Protein AF-A0A7V8XW81-F1 (afdb_monomer_lite)

pLDDT: mean 74.51, std 21.1, range [31.92, 97.19]

Secondary structure (DSSP, 8-state):
--------------------------PPPPP--PPP----PPPPP-----PPP-----B-TTS-B-----GGG--EEETTEEE----------SPPTT---PPPPSS--SS------EEEEEEETTSSBTT-THHHHHHHHHHHTT--TT-EEEEEEETTTEEEEEEES-HHHHHHHHTT----B-S---HHHHHHHHHHHHHHHHHHHHHHHHHHHHHS-----------------

Sequence (237 aa):
MFTAAVARPGLTLLSALLVGYAVAAAQPAPTPQTPAPQIATPAAPERGADLVGVDFTAVSPDGRPLADLKASEISVRIGGKRRAVRSVQLISIAGDPRATASLPPAFATNDASDGGRSLVILIDDDSFQAGREAAVRGAVDALIARLSDRDRLSLVTMPYGGVKVPLTTDHTRVRTALMKIVGQSTGTETGSDLACRTRRTLESLAGYLDSQQAFAKRRSPSCSSPQVSRGRDAMRR

Radius of gyration: 33.7 Å; chains: 1; bounding box: 55×80×101 Å

Structure (mmCIF, N/CA/C/O backbone):
data_AF-A0A7V8XW81-F1
#
_entry.id   AF-A0A7V8XW81-F1
#
loop_
_atom_site.group_PDB
_atom_site.id
_atom_site.type_symbol
_atom_site.label_atom_id
_atom_site.label_alt_id
_atom_site.label_comp_id
_atom_site.label_asym_id
_atom_site.label_entity_id
_atom_site.label_seq_id
_atom_site.pdbx_PDB_ins_code
_atom_site.Cartn_x
_atom_site.Cartn_y
_atom_site.Cartn_z
_atom_site.occupancy
_atom_site.B_iso_or_equiv
_atom_site.auth_seq_id
_atom_site.auth_comp_id
_atom_site.auth_asym_id
_atom_site.auth_atom_id
_atom_site.pdbx_PDB_model_num
ATOM 1 N N . MET A 1 1 ? -18.568 -50.083 -26.559 1.00 42.41 1 MET A N 1
ATOM 2 C CA . MET A 1 1 ? -19.647 -50.262 -27.548 1.00 42.41 1 MET A CA 1
ATOM 3 C C . MET A 1 1 ? -19.296 -49.416 -28.762 1.00 42.41 1 MET A C 1
ATOM 5 O O . MET A 1 1 ? -19.131 -48.213 -28.614 1.00 42.41 1 MET A O 1
ATOM 9 N N . PHE A 1 2 ? -19.055 -50.081 -29.898 1.00 32.81 2 PHE A N 1
ATOM 10 C CA . PHE A 1 2 ? -18.973 -49.504 -31.253 1.00 32.81 2 PHE A CA 1
ATOM 11 C C . PHE A 1 2 ? -20.294 -48.743 -31.543 1.00 32.81 2 PHE A C 1
ATOM 13 O O . PHE A 1 2 ? -21.287 -49.032 -30.883 1.00 32.81 2 PHE A O 1
ATOM 20 N N . THR A 1 3 ? -20.453 -47.736 -32.405 1.00 31.92 3 THR A N 1
ATOM 21 C CA . THR A 1 3 ? -20.062 -47.481 -33.807 1.00 31.92 3 THR A CA 1
ATOM 22 C C . THR A 1 3 ? -20.561 -46.031 -34.066 1.00 31.92 3 THR A C 1
ATOM 24 O O . THR A 1 3 ? -21.511 -45.607 -33.416 1.00 31.92 3 THR A O 1
ATOM 27 N N . ALA A 1 4 ? -19.988 -45.184 -34.920 1.00 37.84 4 ALA A N 1
ATOM 28 C CA . ALA A 1 4 ? -20.433 -45.062 -36.309 1.00 37.84 4 ALA A CA 1
ATOM 29 C C . ALA A 1 4 ? -19.564 -44.044 -37.065 1.00 37.84 4 ALA A C 1
ATOM 31 O O . ALA A 1 4 ? -19.435 -42.887 -36.669 1.00 37.84 4 ALA A O 1
ATOM 32 N N . ALA A 1 5 ? -19.009 -44.510 -38.180 1.00 41.12 5 ALA A N 1
ATOM 33 C CA . ALA A 1 5 ? -18.455 -43.709 -39.254 1.00 41.12 5 ALA A CA 1
ATOM 34 C C . ALA A 1 5 ? -19.578 -43.307 -40.223 1.00 41.12 5 ALA A C 1
ATOM 36 O O . ALA A 1 5 ? -20.456 -44.119 -40.516 1.00 41.12 5 ALA A O 1
ATOM 37 N N . VAL A 1 6 ? -19.506 -42.096 -40.779 1.00 46.75 6 VAL A N 1
ATOM 38 C CA . VAL A 1 6 ? -20.204 -41.733 -42.020 1.00 46.75 6 VAL A CA 1
ATOM 39 C C . VAL A 1 6 ? -19.186 -41.099 -42.959 1.00 46.75 6 VAL A C 1
ATOM 41 O O . VAL A 1 6 ? -18.673 -40.009 -42.722 1.00 46.75 6 VAL A O 1
ATOM 44 N N . ALA A 1 7 ? -18.881 -41.853 -44.010 1.00 37.66 7 ALA A N 1
ATOM 45 C CA . ALA A 1 7 ? -18.122 -41.465 -45.187 1.00 37.66 7 ALA A CA 1
ATOM 46 C C . ALA A 1 7 ? -19.033 -40.789 -46.219 1.00 37.66 7 ALA A C 1
ATOM 48 O O . ALA A 1 7 ? -20.226 -41.103 -46.245 1.00 37.66 7 ALA A O 1
ATOM 49 N N . ARG A 1 8 ? -18.457 -39.956 -47.106 1.00 49.41 8 ARG A N 1
ATOM 50 C CA . ARG A 1 8 ? -18.863 -39.731 -48.518 1.00 49.41 8 ARG A CA 1
ATOM 51 C C . ARG A 1 8 ? -17.959 -38.676 -49.211 1.00 49.41 8 ARG A C 1
ATOM 53 O O . ARG A 1 8 ? -17.222 -37.994 -48.510 1.00 49.41 8 ARG A O 1
ATOM 60 N N . PRO A 1 9 ? -17.950 -38.582 -50.557 1.00 49.28 9 PRO A N 1
ATOM 61 C CA . PRO A 1 9 ? -16.996 -39.178 -51.508 1.00 49.28 9 PRO A CA 1
ATOM 62 C C . PRO A 1 9 ? -16.031 -38.100 -52.077 1.00 49.28 9 PRO A C 1
ATOM 64 O O . PRO A 1 9 ? -16.268 -36.911 -51.927 1.00 49.28 9 PRO A O 1
ATOM 67 N N . GLY A 1 10 ? -14.864 -38.405 -52.645 1.00 36.41 10 GLY A N 1
ATOM 68 C CA . GLY A 1 10 ? -14.680 -39.126 -53.905 1.00 36.41 10 GLY A CA 1
ATOM 69 C C . GLY A 1 10 ? -14.857 -38.186 -55.108 1.00 36.41 10 GLY A C 1
ATOM 70 O O . GLY A 1 10 ? -15.956 -38.098 -55.644 1.00 36.41 10 GLY A O 1
ATOM 71 N N . LEU A 1 11 ? -13.781 -37.514 -55.543 1.00 45.53 11 LEU A N 1
ATOM 72 C CA . LEU A 1 11 ? -13.695 -36.912 -56.878 1.00 45.53 11 LEU A CA 1
ATOM 73 C C . LEU A 1 11 ? -12.379 -37.346 -57.531 1.00 45.53 11 LEU A C 1
ATOM 75 O O . LEU A 1 11 ? -11.285 -37.052 -57.053 1.00 45.53 11 LEU A O 1
ATOM 79 N N . THR A 1 12 ? -12.524 -38.129 -58.588 1.00 41.25 12 THR A N 1
ATOM 80 C CA . THR A 1 12 ? -11.476 -38.803 -59.347 1.00 41.25 12 THR A CA 1
ATOM 81 C C . THR A 1 12 ? -11.021 -38.002 -60.565 1.00 41.25 12 THR A C 1
ATOM 83 O O . THR A 1 12 ? -11.856 -37.450 -61.271 1.00 41.25 12 THR A O 1
ATOM 86 N N . LEU A 1 13 ? -9.713 -38.117 -60.837 1.00 46.16 13 LEU A N 1
ATOM 87 C CA . LEU A 1 13 ? -9.053 -38.345 -62.136 1.00 46.16 13 LEU A CA 1
ATOM 88 C C . LEU A 1 13 ? -9.204 -37.303 -63.254 1.00 46.16 13 LEU A C 1
ATOM 90 O O . LEU A 1 13 ? -10.282 -37.124 -63.801 1.00 46.16 13 LEU A O 1
ATOM 94 N N . LEU A 1 14 ? -8.059 -36.836 -63.767 1.00 44.31 14 LEU A N 1
ATOM 95 C CA . LEU A 1 14 ? -7.752 -37.024 -65.190 1.00 44.31 14 LEU A CA 1
ATOM 96 C C . LEU A 1 14 ? -6.240 -36.943 -65.443 1.00 44.31 14 LEU A C 1
ATOM 98 O O . LEU A 1 14 ? -5.607 -35.895 -65.349 1.00 44.31 14 LEU A O 1
ATOM 102 N N . SER A 1 15 ? -5.675 -38.110 -65.737 1.00 41.03 15 SER A N 1
ATOM 103 C CA . SER A 1 15 ? -4.338 -38.314 -66.279 1.00 41.03 15 SER A CA 1
ATOM 104 C C . SER A 1 15 ? -4.369 -38.049 -67.784 1.00 41.03 15 SER A C 1
ATOM 106 O O . SER A 1 15 ? -5.226 -38.591 -68.477 1.00 41.03 15 SER A O 1
ATOM 108 N N . ALA A 1 16 ? -3.414 -37.279 -68.301 1.00 47.75 16 ALA A N 1
ATOM 109 C CA . ALA A 1 16 ? -3.138 -37.203 -69.732 1.00 47.75 16 ALA A CA 1
ATOM 110 C C . ALA A 1 16 ? -1.664 -37.554 -69.961 1.00 47.75 16 ALA A C 1
ATOM 112 O O . ALA A 1 16 ? -0.762 -36.777 -69.654 1.00 47.75 16 ALA A O 1
ATOM 113 N N . LEU A 1 17 ? -1.451 -38.776 -70.451 1.00 44.59 17 LEU A N 1
ATOM 114 C CA . LEU A 1 17 ? -0.191 -39.269 -70.990 1.00 44.59 17 LEU A CA 1
ATOM 115 C C . LEU A 1 17 ? 0.001 -38.644 -72.380 1.00 44.59 17 LEU A C 1
ATOM 117 O O . LEU A 1 17 ? -0.841 -38.839 -73.255 1.00 44.59 17 LEU A O 1
ATOM 121 N N . LEU A 1 18 ? 1.113 -37.945 -72.603 1.00 42.62 18 LEU A N 1
ATOM 122 C CA . LEU A 1 18 ? 1.590 -37.591 -73.939 1.00 42.62 18 LEU A CA 1
ATOM 123 C C . LEU A 1 18 ? 2.972 -38.211 -74.134 1.00 42.62 18 LEU A C 1
ATOM 125 O O . LEU A 1 18 ? 3.957 -37.801 -73.526 1.00 42.62 18 LEU A O 1
ATOM 129 N N . VAL A 1 19 ? 2.999 -39.238 -74.979 1.00 50.53 19 VAL A N 1
ATOM 130 C CA . VAL A 1 19 ? 4.204 -39.829 -75.558 1.00 50.53 19 VAL A CA 1
ATOM 131 C C . VAL A 1 19 ? 4.657 -38.899 -76.683 1.00 50.53 19 VAL A C 1
ATOM 133 O O . VAL A 1 19 ? 3.917 -38.684 -77.640 1.00 50.53 19 VAL A O 1
ATOM 136 N N . GLY A 1 20 ? 5.856 -38.331 -76.558 1.00 40.16 20 GLY A N 1
ATOM 137 C CA . GLY A 1 20 ? 6.470 -37.450 -77.551 1.00 40.16 20 GLY A CA 1
ATOM 138 C C . GLY A 1 20 ? 7.892 -37.906 -77.866 1.00 40.16 20 GLY A C 1
ATOM 139 O O . GLY A 1 20 ? 8.708 -38.076 -76.966 1.00 40.16 20 GLY A O 1
ATOM 140 N N . TYR A 1 21 ? 8.140 -38.143 -79.152 1.00 42.78 21 TYR A N 1
ATOM 141 C CA . TYR A 1 21 ? 9.371 -38.649 -79.761 1.00 42.78 21 TYR A CA 1
ATOM 142 C C . TYR A 1 21 ? 10.632 -37.846 -79.383 1.00 42.78 21 TYR A C 1
ATOM 144 O O . TYR A 1 21 ? 10.639 -36.618 -79.437 1.00 42.78 21 TYR A O 1
ATOM 152 N N . ALA A 1 22 ? 11.721 -38.558 -79.080 1.00 35.81 22 ALA A N 1
ATOM 153 C CA . ALA A 1 22 ? 13.049 -37.995 -78.857 1.00 35.81 22 ALA A CA 1
ATOM 154 C C . ALA A 1 22 ? 13.762 -37.712 -80.192 1.00 35.81 22 ALA A C 1
ATOM 156 O O . ALA A 1 22 ? 14.002 -38.627 -80.978 1.00 35.81 22 ALA A O 1
ATOM 157 N N . VAL A 1 23 ? 14.155 -36.455 -80.414 1.00 50.91 23 VAL A N 1
ATOM 158 C CA . VAL A 1 23 ? 15.185 -36.070 -81.389 1.00 50.91 23 VAL A CA 1
ATOM 159 C C . VAL A 1 23 ? 16.317 -35.421 -80.599 1.00 50.91 23 VAL A C 1
ATOM 161 O O . VAL A 1 23 ? 16.143 -34.367 -79.990 1.00 50.91 23 VAL A O 1
ATOM 164 N N . ALA A 1 24 ? 17.462 -36.100 -80.550 1.00 39.38 24 ALA A N 1
ATOM 165 C CA . ALA A 1 24 ? 18.644 -35.667 -79.819 1.00 39.38 24 ALA A CA 1
ATOM 166 C C . ALA A 1 24 ? 19.373 -34.554 -80.591 1.00 39.38 24 ALA A C 1
ATOM 168 O O . ALA A 1 24 ? 20.071 -34.821 -81.567 1.00 39.38 24 ALA A O 1
ATOM 169 N N . ALA A 1 25 ? 19.227 -33.309 -80.138 1.00 49.91 25 ALA A N 1
ATOM 170 C CA . ALA A 1 25 ? 20.130 -32.218 -80.486 1.00 49.91 25 ALA A CA 1
ATOM 171 C C . ALA A 1 25 ? 21.183 -32.090 -79.375 1.00 49.91 25 ALA A C 1
ATOM 173 O O . ALA A 1 25 ? 20.851 -31.816 -78.221 1.00 49.91 25 ALA A O 1
ATOM 174 N N . ALA A 1 26 ? 22.449 -32.327 -79.718 1.00 45.69 26 ALA A N 1
ATOM 175 C CA . ALA A 1 26 ? 23.583 -32.184 -78.813 1.00 45.69 26 ALA A CA 1
ATOM 176 C C . ALA A 1 26 ? 23.739 -30.714 -78.387 1.00 45.69 26 ALA A C 1
ATOM 178 O O . ALA A 1 26 ? 24.110 -29.861 -79.192 1.00 45.69 26 ALA A O 1
ATOM 179 N N . GLN A 1 27 ? 23.440 -30.420 -77.121 1.00 57.22 27 GLN A N 1
ATOM 180 C CA . GLN A 1 27 ? 23.734 -29.133 -76.495 1.00 57.22 27 GLN A CA 1
ATOM 181 C C . GLN A 1 27 ? 25.127 -29.183 -75.845 1.00 57.22 27 GLN A C 1
ATOM 183 O O . GLN A 1 27 ? 25.466 -30.195 -75.225 1.00 57.22 27 GLN A O 1
ATOM 188 N N . PRO A 1 28 ? 25.948 -28.124 -75.970 1.00 50.66 28 PRO A N 1
ATOM 189 C CA . PRO A 1 28 ? 27.233 -28.047 -75.288 1.00 50.66 28 PRO A CA 1
ATOM 190 C C . PRO A 1 28 ? 27.027 -28.068 -73.768 1.00 50.66 28 PRO A C 1
ATOM 192 O O . PRO A 1 28 ? 26.144 -27.396 -73.234 1.00 50.66 28 PRO A O 1
ATOM 195 N N . ALA A 1 29 ? 27.841 -28.873 -73.085 1.00 54.12 29 ALA A N 1
ATOM 196 C CA . ALA A 1 29 ? 27.766 -29.089 -71.647 1.00 54.12 29 ALA A CA 1
ATOM 197 C C . ALA A 1 29 ? 27.922 -27.767 -70.862 1.00 54.12 29 ALA A C 1
ATOM 199 O O . ALA A 1 29 ? 28.862 -27.013 -71.131 1.00 54.12 29 ALA A O 1
ATOM 200 N N . PRO A 1 30 ? 27.057 -27.483 -69.870 1.00 48.25 30 PRO A N 1
ATOM 201 C CA . PRO A 1 30 ? 27.285 -26.391 -68.937 1.00 48.25 30 PRO A CA 1
ATOM 202 C C . PRO A 1 30 ? 28.484 -26.724 -68.039 1.00 48.25 30 PRO A C 1
ATOM 204 O O . PRO A 1 30 ? 28.610 -27.830 -67.511 1.00 48.25 30 PRO A O 1
ATOM 207 N N . THR A 1 31 ? 29.382 -25.757 -67.881 1.00 54.78 31 THR A N 1
ATOM 208 C CA . THR A 1 31 ? 30.535 -25.824 -66.981 1.00 54.78 31 THR A CA 1
ATOM 209 C C . THR A 1 31 ? 30.095 -26.095 -65.533 1.00 54.78 31 THR A C 1
ATOM 211 O O . THR A 1 31 ? 29.121 -25.490 -65.076 1.00 54.78 31 THR A O 1
ATOM 214 N N . PRO A 1 32 ? 30.800 -26.955 -64.769 1.00 47.53 32 PRO A N 1
ATOM 215 C CA . PRO A 1 32 ? 30.517 -27.160 -63.352 1.00 47.53 32 PRO A CA 1
ATOM 216 C C . PRO A 1 32 ? 30.793 -25.867 -62.578 1.00 47.53 32 PRO A C 1
ATOM 218 O O . PRO A 1 32 ? 31.941 -25.452 -62.427 1.00 47.53 32 PRO A O 1
ATOM 221 N N . GLN A 1 33 ? 29.738 -25.211 -62.101 1.00 48.69 33 GLN A N 1
ATOM 222 C CA . GLN A 1 33 ? 29.854 -24.090 -61.175 1.00 48.69 33 GLN A CA 1
ATOM 223 C C . GLN A 1 33 ? 30.011 -24.659 -59.764 1.00 48.69 33 GLN A C 1
ATOM 225 O O . GLN A 1 33 ? 29.087 -25.259 -59.218 1.00 48.69 33 GLN A O 1
ATOM 230 N N . THR A 1 34 ? 31.198 -24.497 -59.185 1.00 52.47 34 THR A N 1
ATOM 231 C CA . THR A 1 34 ? 31.462 -24.774 -57.770 1.00 52.47 34 THR A CA 1
ATOM 232 C C . THR A 1 34 ? 30.459 -23.998 -56.902 1.00 52.47 34 THR A C 1
ATOM 234 O O . THR A 1 34 ? 30.363 -22.778 -57.065 1.00 52.47 34 THR A O 1
ATOM 237 N N . PRO A 1 35 ? 29.715 -24.640 -55.980 1.00 52.16 35 PRO A N 1
ATOM 238 C CA . PRO A 1 35 ? 28.821 -23.928 -55.074 1.00 52.16 35 PRO A CA 1
ATOM 239 C C . PRO A 1 35 ? 29.630 -22.976 -54.191 1.00 52.16 35 PRO A C 1
ATOM 241 O O . PRO A 1 35 ? 30.520 -23.403 -53.454 1.00 52.16 35 PRO A O 1
ATOM 244 N N . ALA A 1 36 ? 29.331 -21.680 -54.266 1.00 55.12 36 ALA A N 1
ATOM 245 C CA . ALA A 1 36 ? 29.870 -20.704 -53.330 1.00 55.12 36 ALA A CA 1
ATOM 246 C C . ALA A 1 36 ? 29.392 -21.047 -51.902 1.00 55.12 36 ALA A C 1
ATOM 248 O O . ALA A 1 36 ? 28.216 -21.387 -51.732 1.00 55.12 36 ALA A O 1
ATOM 249 N N . PRO A 1 37 ? 30.252 -20.953 -50.870 1.00 54.41 37 PRO A N 1
ATOM 250 C CA . PRO A 1 37 ? 29.829 -21.139 -49.490 1.00 54.41 37 PRO A CA 1
ATOM 251 C C . PRO A 1 37 ? 28.787 -20.073 -49.137 1.00 54.41 37 PRO A C 1
ATOM 253 O O . PRO A 1 37 ? 29.090 -18.886 -49.018 1.00 54.41 37 PRO A O 1
ATOM 256 N N . GLN A 1 38 ? 27.534 -20.504 -49.000 1.00 53.91 38 GLN A N 1
ATOM 257 C CA . GLN A 1 38 ? 26.455 -19.670 -48.493 1.00 53.91 38 GLN A CA 1
ATOM 258 C C . GLN A 1 38 ? 26.729 -19.420 -47.011 1.00 53.91 38 GLN A C 1
ATOM 260 O O . GLN A 1 38 ? 26.569 -20.307 -46.173 1.00 53.91 38 GLN A O 1
ATOM 265 N N . ILE A 1 39 ? 27.175 -18.208 -46.690 1.00 57.25 39 ILE A N 1
ATOM 266 C CA . ILE A 1 39 ? 27.214 -17.716 -45.316 1.00 57.25 39 ILE A CA 1
ATOM 267 C C . ILE A 1 39 ? 25.764 -17.720 -44.830 1.00 57.25 39 ILE A C 1
ATOM 269 O O . ILE A 1 39 ? 24.943 -16.929 -45.299 1.00 57.25 39 ILE A O 1
ATOM 273 N N . ALA A 1 40 ? 25.434 -18.651 -43.934 1.00 57.25 40 ALA A N 1
ATOM 274 C CA . ALA A 1 40 ? 24.139 -18.690 -43.277 1.00 57.25 40 ALA A CA 1
ATOM 275 C C . ALA A 1 40 ? 23.936 -17.348 -42.566 1.00 57.25 40 ALA A C 1
ATOM 277 O O .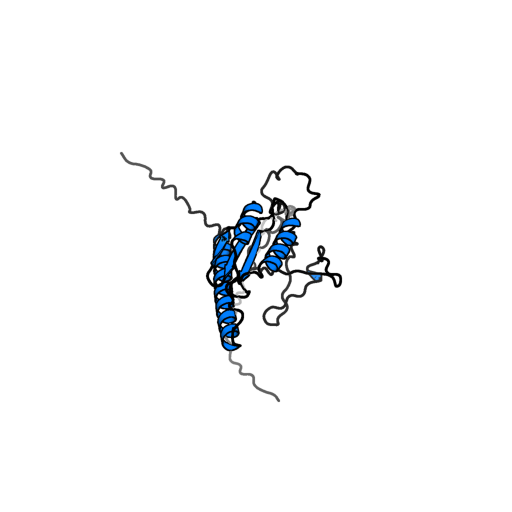 ALA A 1 40 ? 24.602 -17.039 -41.579 1.00 57.25 40 ALA A O 1
ATOM 278 N N . THR A 1 41 ? 23.045 -16.519 -43.107 1.00 56.28 41 THR A N 1
ATOM 279 C CA . THR A 1 41 ? 22.599 -15.313 -42.413 1.00 56.28 41 THR A CA 1
ATOM 280 C C . THR A 1 41 ? 21.856 -15.796 -41.166 1.00 56.28 41 THR A C 1
ATOM 282 O O . THR A 1 41 ? 20.951 -16.621 -41.319 1.00 56.28 41 THR A O 1
ATOM 285 N N . PRO A 1 42 ? 22.224 -15.362 -39.945 1.00 58.62 42 PRO A N 1
ATOM 286 C CA . PRO A 1 42 ? 21.486 -15.731 -38.746 1.00 58.62 42 PRO A CA 1
ATOM 287 C C . PRO A 1 42 ? 20.013 -15.400 -38.966 1.00 58.62 42 PRO A C 1
ATOM 289 O O . PRO A 1 42 ? 19.684 -14.267 -39.327 1.00 58.62 42 PRO A O 1
ATOM 292 N N . ALA A 1 43 ? 19.140 -16.397 -38.814 1.00 60.28 43 ALA A N 1
ATOM 293 C CA . ALA A 1 43 ? 17.706 -16.183 -38.896 1.00 60.28 43 ALA A CA 1
ATOM 294 C C . ALA A 1 43 ? 17.344 -15.033 -37.949 1.00 60.28 43 ALA A C 1
ATOM 296 O O . ALA A 1 43 ? 17.713 -15.047 -36.772 1.00 60.28 43 ALA A O 1
ATOM 297 N N . ALA A 1 44 ? 16.674 -14.010 -38.482 1.00 59.50 44 ALA A N 1
ATOM 298 C CA . ALA A 1 44 ? 16.149 -12.931 -37.664 1.00 59.50 44 ALA A CA 1
ATOM 299 C C . ALA A 1 44 ? 15.296 -13.546 -36.537 1.00 59.50 44 ALA A C 1
ATOM 301 O O . ALA A 1 44 ? 14.533 -14.474 -36.821 1.00 59.50 44 ALA A O 1
ATOM 302 N N . PRO A 1 45 ? 15.416 -13.072 -35.282 1.00 59.69 45 PRO A N 1
ATOM 303 C CA . PRO A 1 45 ? 14.643 -13.614 -34.171 1.00 59.69 45 PRO A CA 1
ATOM 304 C C . PRO A 1 45 ? 13.160 -13.592 -34.543 1.00 59.69 45 PRO A C 1
ATOM 306 O O . PRO A 1 45 ? 12.657 -12.559 -34.994 1.00 59.69 45 PRO A O 1
ATOM 309 N N . GLU A 1 46 ? 12.496 -14.745 -34.415 1.00 58.78 46 GLU A N 1
ATOM 310 C CA . GLU A 1 46 ? 11.098 -14.926 -34.805 1.00 58.78 46 GLU A CA 1
ATOM 311 C C . GLU A 1 46 ? 10.241 -13.812 -34.200 1.00 58.78 46 GLU A C 1
ATOM 313 O O . GLU A 1 46 ? 10.039 -13.710 -32.988 1.00 58.78 46 GLU A O 1
ATOM 318 N N . ARG A 1 47 ? 9.771 -12.917 -35.068 1.00 56.56 47 ARG A N 1
ATOM 319 C CA . ARG A 1 47 ? 8.944 -11.784 -34.682 1.00 56.56 47 ARG A CA 1
ATOM 320 C C . ARG A 1 47 ? 7.513 -12.287 -34.493 1.00 56.56 47 ARG A C 1
ATOM 322 O O . ARG A 1 47 ? 6.858 -12.620 -35.472 1.00 56.56 47 ARG A O 1
ATOM 329 N N . GLY A 1 48 ? 7.023 -12.259 -33.252 1.00 56.41 48 GLY A N 1
ATOM 330 C CA . GLY A 1 48 ? 5.584 -12.178 -32.970 1.00 56.41 48 GLY A CA 1
ATOM 331 C C . GLY A 1 48 ? 4.891 -13.444 -32.462 1.00 56.41 48 GLY A C 1
ATOM 332 O O . GLY A 1 48 ? 3.808 -13.765 -32.939 1.00 56.41 48 GLY A O 1
ATOM 333 N N . ALA A 1 49 ? 5.447 -14.135 -31.466 1.00 62.97 49 ALA A N 1
ATOM 334 C CA . ALA A 1 49 ? 4.589 -14.921 -30.578 1.00 62.97 49 ALA A CA 1
ATOM 335 C C . ALA A 1 49 ? 3.900 -13.969 -29.584 1.00 62.97 49 ALA A C 1
ATOM 337 O O . ALA A 1 49 ? 4.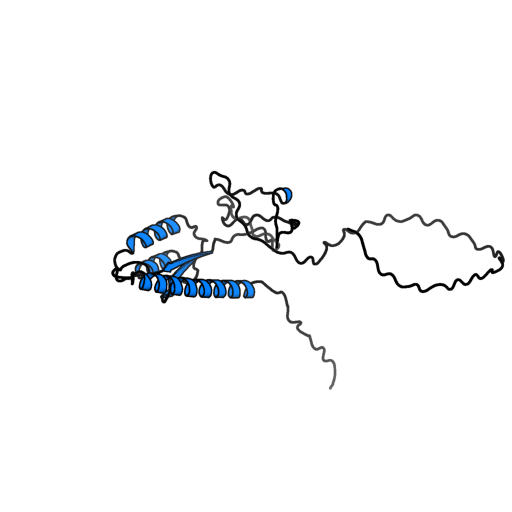572 -13.129 -28.985 1.00 62.97 49 ALA A O 1
ATOM 338 N N . ASP A 1 50 ? 2.583 -14.101 -29.403 1.00 70.19 50 ASP A N 1
ATOM 339 C CA . ASP A 1 50 ? 1.856 -13.425 -28.323 1.00 70.19 50 ASP A CA 1
ATOM 340 C C . ASP A 1 50 ? 2.270 -14.068 -26.990 1.00 70.19 50 ASP A C 1
ATOM 342 O O . ASP A 1 50 ? 1.815 -15.155 -26.616 1.00 70.19 50 ASP A O 1
ATOM 346 N N . LEU A 1 51 ? 3.267 -13.463 -26.345 1.00 82.06 51 LEU A N 1
ATOM 347 C CA . LEU A 1 51 ? 3.812 -13.925 -25.077 1.00 82.06 51 LEU A CA 1
ATOM 348 C C . LEU A 1 51 ? 3.001 -13.315 -23.937 1.00 82.06 51 LEU A C 1
ATOM 350 O O . LEU A 1 51 ? 2.917 -12.098 -23.794 1.00 82.06 51 LEU A O 1
ATOM 354 N N . VAL A 1 52 ? 2.463 -14.176 -23.079 1.00 88.06 52 VAL A N 1
ATOM 355 C CA . VAL A 1 52 ? 1.828 -13.751 -21.832 1.00 88.06 52 VAL A CA 1
ATOM 356 C C . VAL A 1 52 ? 2.902 -13.634 -20.753 1.00 88.06 52 VAL A C 1
ATOM 358 O O . VAL A 1 52 ? 3.531 -14.633 -20.399 1.00 88.06 52 VAL A O 1
ATOM 361 N N . GLY A 1 53 ? 3.102 -12.422 -20.233 1.00 88.81 53 GLY A N 1
ATOM 362 C CA . GLY A 1 53 ? 3.932 -12.173 -19.053 1.00 88.81 53 GLY A CA 1
ATOM 363 C C . GLY A 1 53 ? 3.202 -12.572 -17.770 1.00 88.81 53 GLY A C 1
ATOM 364 O O . GLY A 1 53 ? 2.006 -12.316 -17.631 1.00 88.81 53 GLY A O 1
ATOM 365 N N . VAL A 1 54 ? 3.914 -13.214 -16.845 1.00 89.00 54 VAL A N 1
ATOM 366 C CA . VAL A 1 54 ? 3.401 -13.576 -15.519 1.00 89.00 54 VAL A CA 1
ATOM 367 C C . VAL A 1 54 ? 4.439 -13.179 -14.481 1.00 89.00 54 VAL A C 1
ATOM 369 O O . VAL A 1 54 ? 5.535 -13.739 -14.471 1.00 89.00 54 VAL A O 1
ATOM 372 N N . ASP A 1 55 ? 4.071 -12.256 -13.597 1.00 89.94 55 ASP A N 1
ATOM 373 C CA . ASP A 1 55 ? 4.901 -11.859 -12.463 1.00 89.94 55 ASP A CA 1
ATOM 374 C C . ASP A 1 55 ? 4.633 -12.790 -11.277 1.00 89.94 55 ASP A C 1
ATOM 376 O O . ASP A 1 55 ? 3.483 -13.093 -10.946 1.00 89.94 55 ASP A O 1
ATOM 380 N N . PHE A 1 56 ? 5.694 -13.262 -10.629 1.00 90.69 56 PHE A N 1
ATOM 381 C CA . PHE A 1 56 ? 5.601 -14.118 -9.450 1.00 90.69 56 PHE A CA 1
ATOM 382 C C . PHE A 1 56 ? 6.778 -13.870 -8.504 1.00 90.69 56 PHE A C 1
ATOM 384 O O . PHE A 1 56 ? 7.813 -13.331 -8.890 1.00 90.69 56 PHE A O 1
ATOM 391 N N . THR A 1 57 ? 6.626 -14.284 -7.247 1.00 90.81 57 THR A N 1
ATOM 392 C CA . THR A 1 57 ? 7.701 -14.265 -6.249 1.00 90.81 57 THR A CA 1
ATOM 393 C C . THR A 1 57 ? 8.000 -15.693 -5.821 1.00 90.81 57 THR A C 1
ATOM 395 O O . THR A 1 57 ? 7.091 -16.431 -5.448 1.00 90.81 57 THR A O 1
ATOM 398 N N . ALA A 1 58 ? 9.273 -16.079 -5.874 1.00 90.81 58 ALA A N 1
ATOM 399 C CA . ALA A 1 58 ? 9.749 -17.376 -5.414 1.00 90.81 58 ALA A CA 1
ATOM 400 C C . ALA A 1 58 ? 10.616 -17.186 -4.167 1.00 90.81 58 ALA A C 1
ATOM 402 O O . ALA A 1 58 ? 11.596 -16.441 -4.197 1.00 90.81 58 ALA A O 1
ATOM 403 N N . VAL A 1 59 ? 10.245 -17.852 -3.074 1.00 92.88 59 VAL A N 1
ATOM 404 C CA . VAL A 1 59 ? 10.982 -17.828 -1.805 1.00 92.88 59 VAL A CA 1
ATOM 405 C C . VAL A 1 59 ? 11.284 -19.246 -1.340 1.00 92.88 59 VAL A C 1
ATOM 407 O O . VAL A 1 59 ? 10.496 -20.166 -1.562 1.00 92.88 59 VAL A O 1
ATOM 410 N N . SER A 1 60 ? 12.432 -19.420 -0.697 1.00 90.25 60 SER A N 1
ATOM 411 C CA . SER A 1 60 ? 12.808 -20.646 -0.006 1.00 90.25 60 SER A CA 1
ATOM 412 C C . SER A 1 60 ? 11.990 -20.831 1.287 1.00 90.25 60 SER A C 1
ATOM 414 O O . SER A 1 60 ? 11.354 -19.882 1.759 1.00 90.25 60 SER A O 1
ATOM 416 N N . PRO A 1 61 ? 12.008 -22.027 1.908 1.00 93.94 61 PRO A N 1
ATOM 417 C CA . PRO A 1 61 ? 11.311 -22.273 3.176 1.00 93.94 61 PRO A CA 1
ATOM 418 C C . PRO A 1 61 ? 11.739 -21.351 4.330 1.00 93.94 61 PRO A C 1
ATOM 420 O O . PRO A 1 61 ? 10.948 -21.079 5.225 1.00 93.94 61 PRO A O 1
ATOM 423 N N . ASP A 1 62 ? 12.973 -20.848 4.303 1.00 91.62 62 ASP A N 1
ATOM 424 C CA . ASP A 1 62 ? 13.508 -19.864 5.250 1.00 91.62 62 ASP A CA 1
ATOM 425 C C . ASP A 1 62 ? 13.217 -18.403 4.848 1.00 91.62 62 ASP A C 1
ATOM 427 O O . ASP A 1 62 ? 13.702 -17.471 5.489 1.00 91.62 62 ASP A O 1
ATOM 431 N N . GLY A 1 63 ? 12.409 -18.187 3.805 1.00 86.56 63 GLY A N 1
ATOM 432 C CA . GLY A 1 63 ? 11.919 -16.873 3.385 1.00 86.56 63 GLY A CA 1
ATOM 433 C C . GLY A 1 63 ? 12.885 -16.068 2.514 1.00 86.56 63 GLY A C 1
ATOM 434 O O . GLY A 1 63 ? 12.660 -14.875 2.309 1.00 86.56 63 GLY A O 1
ATOM 435 N N . ARG A 1 64 ? 13.956 -16.677 1.989 1.00 87.38 64 ARG A N 1
ATOM 436 C CA . ARG A 1 64 ? 14.915 -15.990 1.109 1.00 87.38 64 ARG A CA 1
ATOM 437 C C . ARG A 1 64 ? 14.436 -16.021 -0.346 1.00 87.38 64 ARG A C 1
ATOM 439 O O . ARG A 1 64 ? 13.977 -17.069 -0.795 1.00 87.38 64 ARG A O 1
ATOM 446 N N . PRO A 1 65 ? 14.557 -14.923 -1.113 1.00 86.94 65 PRO A N 1
ATOM 447 C CA . PRO A 1 65 ? 14.237 -14.936 -2.539 1.00 86.94 65 PRO A CA 1
ATOM 448 C C . PRO A 1 65 ? 15.122 -15.916 -3.321 1.00 86.94 65 PRO A C 1
ATOM 450 O O . PRO A 1 65 ? 16.343 -15.915 -3.158 1.00 86.94 65 PRO A O 1
ATOM 453 N N . LEU A 1 66 ? 14.513 -16.717 -4.195 1.00 89.38 66 LEU A N 1
ATOM 454 C CA . LEU A 1 66 ? 15.220 -17.593 -5.134 1.00 89.38 66 LEU A CA 1
ATOM 455 C C . LEU A 1 66 ? 15.576 -16.792 -6.395 1.00 89.38 66 LEU A C 1
ATOM 457 O O . LEU A 1 66 ? 14.721 -16.557 -7.248 1.00 89.38 66 LEU A O 1
ATOM 461 N N . ALA A 1 67 ? 16.823 -16.326 -6.484 1.00 87.44 67 ALA A N 1
ATOM 462 C CA . ALA A 1 67 ? 17.281 -15.418 -7.542 1.00 87.44 67 ALA A CA 1
ATOM 463 C C . ALA A 1 67 ? 17.742 -16.129 -8.830 1.00 87.44 67 ALA A C 1
ATOM 465 O O . ALA A 1 67 ? 17.856 -15.493 -9.875 1.00 87.44 67 ALA A O 1
ATOM 466 N N . ASP A 1 68 ? 18.007 -17.432 -8.769 1.00 86.94 68 ASP A N 1
ATOM 467 C CA . ASP A 1 68 ? 18.640 -18.232 -9.824 1.00 86.94 68 ASP A CA 1
ATOM 468 C C . ASP A 1 68 ? 17.689 -19.243 -10.490 1.00 86.94 68 ASP A C 1
ATOM 470 O O . ASP A 1 68 ? 18.131 -20.191 -11.141 1.00 86.94 68 ASP A O 1
ATOM 474 N N . LEU A 1 69 ? 16.377 -19.024 -10.357 1.00 90.69 69 LEU A N 1
ATOM 475 C CA . LEU A 1 69 ? 15.341 -19.927 -10.855 1.00 90.69 69 LEU A CA 1
ATOM 476 C C . LEU A 1 69 ? 15.373 -20.049 -12.388 1.00 90.69 69 LEU A C 1
ATOM 478 O O . LEU A 1 69 ? 15.237 -19.064 -13.120 1.00 90.69 69 LEU A O 1
ATOM 482 N N . LYS A 1 70 ? 15.501 -21.280 -12.889 1.00 90.88 70 LYS A N 1
ATOM 483 C CA . LYS A 1 70 ? 15.587 -21.564 -14.329 1.00 90.88 70 LYS A CA 1
ATOM 484 C C . LYS A 1 70 ? 14.210 -21.814 -14.929 1.00 90.88 70 LYS A C 1
ATOM 486 O O . LYS A 1 70 ? 13.325 -22.378 -14.295 1.00 90.88 70 LYS A O 1
ATOM 491 N N . ALA A 1 71 ? 14.050 -21.520 -16.221 1.00 91.12 71 ALA A N 1
ATOM 492 C CA . ALA A 1 71 ? 12.812 -21.816 -16.952 1.00 91.12 71 ALA A CA 1
ATOM 493 C C . ALA A 1 71 ? 12.398 -23.301 -16.867 1.00 91.12 71 ALA A C 1
ATOM 495 O O . ALA A 1 71 ? 11.209 -23.607 -16.822 1.00 91.12 71 ALA A O 1
ATOM 496 N N . SER A 1 72 ? 13.368 -24.221 -16.804 1.00 91.69 72 SER A N 1
ATOM 497 C CA . SER A 1 72 ? 13.136 -25.666 -16.656 1.00 91.69 72 SER A CA 1
ATOM 498 C C . SER A 1 72 ? 12.584 -26.076 -15.287 1.00 91.69 72 SER A C 1
ATOM 500 O O . SER A 1 72 ? 12.037 -27.167 -15.157 1.00 91.69 72 SER A O 1
ATOM 502 N N . GLU A 1 73 ? 12.726 -25.224 -14.274 1.00 92.00 73 GLU A N 1
ATOM 503 C CA . GLU A 1 73 ? 12.286 -25.470 -12.895 1.00 92.00 73 GLU A CA 1
ATOM 504 C C . GLU A 1 73 ? 10.867 -24.927 -12.647 1.00 92.00 73 GLU A C 1
ATOM 506 O O . GLU A 1 73 ? 10.300 -25.107 -11.571 1.00 92.00 73 GLU A O 1
ATOM 511 N N . ILE A 1 74 ? 10.256 -24.298 -13.660 1.00 92.88 74 ILE A N 1
ATOM 512 C CA . ILE A 1 74 ? 8.949 -23.648 -13.573 1.00 92.88 74 ILE A CA 1
ATOM 513 C C . ILE A 1 74 ? 7.945 -24.376 -14.474 1.00 92.88 74 ILE A C 1
ATOM 515 O O . ILE A 1 74 ? 8.138 -24.520 -15.680 1.00 92.88 74 ILE A O 1
ATOM 519 N N . SER A 1 75 ? 6.806 -24.783 -13.908 1.00 92.81 75 SER A N 1
ATOM 520 C CA . SER A 1 75 ? 5.671 -25.321 -14.671 1.00 92.81 75 SER A CA 1
ATOM 521 C C . SER A 1 75 ? 4.460 -24.404 -14.536 1.00 92.81 75 SER A C 1
ATOM 523 O O . SER A 1 75 ? 3.742 -24.461 -13.540 1.00 92.81 75 SER A O 1
ATOM 525 N N . VAL A 1 76 ? 4.158 -23.638 -15.583 1.00 93.50 76 VAL A N 1
ATOM 526 C CA . VAL A 1 76 ? 2.963 -22.783 -15.632 1.00 93.50 76 VAL A CA 1
ATOM 527 C C . VAL A 1 76 ? 1.780 -23.559 -16.214 1.00 93.50 76 VAL A C 1
ATOM 529 O O . VAL A 1 76 ? 1.912 -24.239 -17.234 1.00 93.50 76 VAL A O 1
ATOM 532 N N . ARG A 1 77 ? 0.597 -23.456 -15.595 1.00 93.62 77 ARG A N 1
ATOM 533 C CA . ARG A 1 77 ? -0.667 -23.981 -16.144 1.00 93.62 77 ARG A CA 1
ATOM 534 C C . ARG A 1 77 ? -1.675 -22.847 -16.291 1.00 93.62 77 ARG A C 1
ATOM 536 O O . ARG A 1 77 ? -1.953 -22.156 -15.323 1.00 93.62 77 ARG A O 1
ATOM 543 N N . ILE A 1 78 ? -2.259 -22.699 -17.479 1.00 90.88 78 ILE A N 1
ATOM 544 C CA . ILE A 1 78 ? -3.306 -21.705 -17.766 1.00 90.88 78 ILE A CA 1
ATOM 545 C C . ILE A 1 78 ? -4.541 -22.456 -18.259 1.00 90.88 78 ILE A C 1
ATOM 547 O O . ILE A 1 78 ? -4.458 -23.211 -19.232 1.00 90.88 78 ILE A O 1
ATOM 551 N N . GLY A 1 79 ? -5.671 -22.305 -17.561 1.00 91.12 79 GLY A N 1
ATOM 552 C CA . GLY A 1 79 ? -6.890 -23.075 -17.849 1.00 91.12 79 GLY A CA 1
ATOM 553 C C . GLY A 1 79 ? -6.667 -24.589 -17.741 1.00 91.12 79 GLY A C 1
ATOM 554 O O . GLY A 1 79 ? -7.093 -25.350 -18.606 1.00 91.12 79 GLY A O 1
ATOM 555 N N . GLY A 1 80 ? -5.880 -25.026 -16.751 1.00 92.94 80 GLY A N 1
ATOM 556 C CA . GLY A 1 80 ? -5.545 -26.437 -16.525 1.00 92.94 80 GLY A CA 1
ATOM 557 C C . GLY A 1 80 ? -4.508 -27.039 -17.484 1.00 92.94 80 GLY A C 1
ATOM 558 O O . GLY A 1 80 ? -3.970 -28.109 -17.187 1.00 92.94 80 GLY A O 1
ATOM 559 N N . LYS A 1 81 ? -4.148 -26.363 -18.583 1.00 94.31 81 LYS A N 1
ATOM 560 C CA . LYS A 1 81 ? -3.161 -26.837 -19.572 1.00 94.31 81 LYS A CA 1
ATOM 561 C C . LYS A 1 81 ? -1.765 -26.290 -19.269 1.00 94.31 81 LYS A C 1
ATOM 563 O O . LYS A 1 81 ? -1.623 -25.092 -19.032 1.00 94.31 81 LYS A O 1
ATOM 568 N N . ARG A 1 82 ? -0.732 -27.143 -19.304 1.00 94.12 82 ARG A N 1
ATOM 569 C CA . ARG A 1 82 ? 0.671 -26.716 -19.134 1.00 94.12 82 ARG A CA 1
ATOM 570 C C . ARG A 1 82 ? 1.091 -25.811 -20.301 1.00 94.12 82 ARG A C 1
ATOM 572 O O . ARG A 1 82 ? 0.754 -26.086 -21.453 1.00 94.12 82 ARG A O 1
ATOM 579 N N . ARG A 1 83 ? 1.797 -24.724 -19.994 1.00 93.56 83 ARG A N 1
ATOM 580 C CA . ARG A 1 83 ? 2.354 -23.762 -20.952 1.00 93.56 83 ARG A CA 1
ATOM 581 C C . ARG A 1 83 ? 3.874 -23.809 -20.895 1.00 93.56 83 ARG A C 1
ATOM 583 O O . ARG A 1 83 ? 4.444 -23.991 -19.824 1.00 93.56 83 ARG A O 1
ATOM 590 N N . ALA A 1 84 ? 4.506 -23.680 -22.057 1.00 91.50 84 ALA A N 1
ATOM 591 C CA . ALA A 1 84 ? 5.957 -23.613 -22.148 1.00 91.50 84 ALA A CA 1
ATOM 592 C C . ALA A 1 84 ? 6.440 -22.248 -21.643 1.00 91.50 84 ALA A C 1
ATOM 594 O O . ALA A 1 84 ? 5.944 -21.216 -22.095 1.00 91.50 84 ALA A O 1
ATOM 595 N N . VAL A 1 85 ? 7.410 -22.256 -20.731 1.00 93.06 85 VAL A N 1
ATOM 596 C CA . VAL A 1 85 ? 8.090 -21.047 -20.257 1.00 93.06 85 VAL A CA 1
ATOM 597 C C . VAL A 1 85 ? 9.181 -20.699 -21.267 1.00 93.06 85 VAL A C 1
ATOM 599 O O . VAL A 1 85 ? 10.050 -21.523 -21.542 1.00 93.06 85 VAL A O 1
ATOM 602 N N . ARG A 1 86 ? 9.098 -19.509 -21.873 1.00 90.38 86 ARG A N 1
ATOM 603 C CA . ARG A 1 86 ? 10.026 -19.073 -22.935 1.00 90.38 86 ARG A CA 1
ATOM 604 C C . ARG A 1 86 ? 11.246 -18.354 -22.387 1.00 90.38 86 ARG A C 1
ATOM 606 O O . ARG A 1 86 ? 12.359 -18.633 -22.813 1.00 90.38 86 ARG A O 1
ATOM 613 N N . SER A 1 87 ? 11.026 -17.458 -21.440 1.00 87.19 87 SER A N 1
ATOM 614 C CA . SER A 1 87 ? 12.063 -16.725 -20.733 1.00 87.19 87 SER A CA 1
ATOM 615 C C . SER A 1 87 ? 11.647 -16.553 -19.279 1.00 87.19 87 SER A C 1
ATOM 617 O O . SER A 1 87 ? 10.462 -16.589 -18.944 1.00 87.19 87 SER A O 1
ATOM 619 N N . VAL A 1 88 ? 12.645 -16.392 -18.420 1.00 89.94 88 VAL A N 1
ATOM 620 C CA . VAL A 1 88 ? 12.484 -15.983 -17.027 1.00 89.94 88 VAL A CA 1
ATOM 621 C C . VAL A 1 88 ? 13.394 -14.786 -16.849 1.00 89.94 88 VAL A C 1
ATOM 623 O O . VAL A 1 88 ? 14.553 -14.832 -17.259 1.00 89.94 88 VAL A O 1
ATOM 626 N N . GLN A 1 89 ? 12.859 -13.716 -16.281 1.00 86.75 89 GLN A N 1
ATOM 627 C CA . GLN A 1 89 ? 13.619 -12.519 -15.975 1.00 86.75 89 GLN A CA 1
ATOM 628 C C . GLN A 1 89 ? 13.503 -12.254 -14.481 1.00 86.75 89 GLN A C 1
ATOM 630 O O . GLN A 1 89 ? 12.398 -12.148 -13.951 1.00 86.75 89 GLN A O 1
ATOM 635 N N . LEU A 1 90 ? 14.647 -12.155 -13.807 1.00 84.50 90 LEU A N 1
ATOM 636 C CA . LEU A 1 90 ? 14.686 -11.679 -12.434 1.00 84.50 90 LEU A CA 1
ATOM 637 C C . LEU A 1 90 ? 14.434 -10.170 -12.437 1.00 84.50 90 LEU A C 1
ATOM 639 O O . LEU A 1 90 ? 15.197 -9.410 -13.030 1.00 84.50 90 LEU A O 1
ATOM 643 N N . ILE A 1 91 ? 13.377 -9.742 -11.753 1.00 77.88 91 ILE A N 1
ATOM 644 C CA . ILE A 1 91 ? 13.106 -8.326 -11.511 1.00 77.88 91 ILE A CA 1
ATOM 645 C C . ILE A 1 91 ? 13.675 -7.986 -10.132 1.00 77.88 91 ILE A C 1
ATOM 647 O O . ILE A 1 91 ? 13.074 -8.315 -9.108 1.00 77.88 91 ILE A O 1
ATOM 651 N N . SER A 1 92 ? 14.849 -7.347 -10.094 1.00 68.12 92 SER A N 1
ATOM 652 C CA . SER A 1 92 ? 15.407 -6.841 -8.836 1.00 68.12 92 SER A CA 1
ATOM 653 C C . SER A 1 92 ? 14.782 -5.493 -8.495 1.00 68.12 92 SER A C 1
ATOM 655 O O . SER A 1 92 ? 14.930 -4.519 -9.224 1.00 68.12 92 SER A O 1
ATOM 657 N N . ILE A 1 93 ? 14.075 -5.442 -7.368 1.00 60.25 93 ILE A N 1
ATOM 658 C CA . ILE A 1 93 ? 13.444 -4.217 -6.852 1.00 60.25 93 ILE A CA 1
ATOM 659 C C . ILE A 1 93 ? 14.417 -3.439 -5.944 1.00 60.25 93 ILE A C 1
ATOM 661 O O . ILE A 1 93 ? 14.244 -2.245 -5.707 1.00 60.25 93 ILE A O 1
ATOM 665 N N . ALA A 1 94 ? 15.461 -4.105 -5.447 1.00 54.31 94 ALA A N 1
ATOM 666 C CA . ALA A 1 94 ? 16.567 -3.456 -4.766 1.00 54.31 94 ALA A CA 1
ATOM 667 C C . ALA A 1 94 ? 17.644 -3.121 -5.803 1.00 54.31 94 ALA A C 1
ATOM 669 O O . ALA A 1 94 ? 18.176 -4.020 -6.459 1.00 54.31 94 ALA A O 1
ATOM 670 N N . GLY A 1 95 ? 17.972 -1.836 -5.944 1.00 52.12 95 GLY A N 1
ATOM 671 C CA . GLY A 1 95 ? 19.250 -1.462 -6.539 1.00 52.12 95 GLY A CA 1
ATOM 672 C C . GLY A 1 95 ? 20.352 -2.127 -5.720 1.00 52.12 95 GLY A C 1
ATOM 673 O O . GLY A 1 95 ? 20.309 -2.073 -4.489 1.00 52.12 95 GLY A O 1
ATOM 674 N N . ASP A 1 96 ? 21.285 -2.805 -6.383 1.00 46.50 96 ASP A N 1
ATOM 675 C CA . ASP A 1 96 ? 22.425 -3.414 -5.709 1.00 46.50 96 ASP A CA 1
ATOM 676 C C . ASP A 1 96 ? 23.151 -2.313 -4.906 1.00 46.50 96 ASP A C 1
ATOM 678 O O . ASP A 1 96 ? 23.646 -1.358 -5.512 1.00 46.50 96 ASP A O 1
ATOM 682 N N . PRO A 1 97 ? 23.219 -2.381 -3.560 1.00 46.44 97 PRO A N 1
ATOM 683 C CA . PRO A 1 97 ? 23.931 -1.380 -2.763 1.00 46.44 97 PRO A CA 1
ATOM 684 C C . PRO A 1 97 ? 25.435 -1.354 -3.079 1.00 46.44 97 PRO A C 1
ATOM 686 O O . PRO A 1 97 ? 26.141 -0.442 -2.653 1.00 46.44 97 PRO A O 1
ATOM 689 N N . ARG A 1 98 ? 25.931 -2.349 -3.829 1.00 45.88 98 ARG A N 1
ATOM 690 C CA . ARG A 1 98 ? 27.299 -2.453 -4.331 1.00 45.88 98 ARG A CA 1
ATOM 691 C C . ARG A 1 98 ? 27.477 -1.932 -5.758 1.00 45.88 98 ARG A C 1
ATOM 693 O O . ARG A 1 98 ? 28.608 -1.930 -6.243 1.00 45.88 98 ARG A O 1
ATOM 700 N N . ALA A 1 99 ? 26.416 -1.461 -6.416 1.00 48.78 99 ALA A N 1
ATOM 701 C CA . ALA A 1 99 ? 26.528 -0.743 -7.678 1.00 48.78 99 ALA A CA 1
ATOM 702 C C . ALA A 1 99 ? 27.151 0.639 -7.422 1.00 48.78 99 ALA A C 1
ATOM 704 O O . ALA A 1 99 ? 26.473 1.662 -7.332 1.00 48.78 99 ALA A O 1
ATOM 705 N N . THR A 1 100 ? 28.479 0.670 -7.294 1.00 43.66 100 THR A N 1
ATOM 706 C CA . THR A 1 100 ? 29.272 1.873 -7.554 1.00 43.66 100 THR A CA 1
ATOM 707 C C . THR A 1 100 ? 28.795 2.465 -8.867 1.00 43.66 100 THR A C 1
ATOM 709 O O . THR A 1 100 ? 28.680 1.715 -9.835 1.00 43.66 100 THR A O 1
ATOM 712 N N . ALA A 1 101 ? 28.507 3.770 -8.875 1.00 48.12 101 ALA A N 1
ATOM 713 C CA . ALA A 1 101 ? 28.020 4.515 -10.029 1.00 48.12 101 ALA A CA 1
ATOM 714 C C . ALA A 1 101 ? 28.821 4.165 -11.295 1.00 48.12 101 ALA A C 1
ATOM 716 O O . ALA A 1 101 ? 29.880 4.728 -11.562 1.00 48.12 101 ALA A O 1
ATOM 717 N N . SER A 1 102 ? 28.323 3.188 -12.049 1.00 55.50 102 SER A N 1
ATOM 718 C CA . SER A 1 102 ? 28.823 2.871 -13.372 1.00 55.50 102 SER A CA 1
ATOM 719 C C . SER A 1 102 ? 28.310 3.968 -14.288 1.00 55.50 102 SER A C 1
ATOM 721 O O . SER A 1 102 ? 27.159 4.399 -14.160 1.00 55.50 102 SER A O 1
ATOM 723 N N . LEU A 1 103 ? 29.172 4.456 -15.178 1.00 57.88 103 LEU A N 1
ATOM 724 C CA . LEU A 1 103 ? 28.763 5.401 -16.207 1.00 57.88 103 LEU A CA 1
ATOM 725 C C . LEU A 1 103 ? 27.533 4.837 -16.936 1.00 57.88 103 LEU A C 1
ATOM 727 O O . LEU A 1 103 ? 27.487 3.626 -17.188 1.00 57.88 103 LEU A O 1
ATOM 731 N N . PRO A 1 104 ? 26.538 5.679 -17.274 1.00 57.91 104 PRO A N 1
ATOM 732 C CA . PRO A 1 104 ? 25.384 5.224 -18.025 1.00 57.91 104 PRO A CA 1
ATOM 733 C C . PRO A 1 104 ? 25.860 4.502 -19.291 1.00 57.91 104 PRO A C 1
ATOM 735 O O . PRO A 1 104 ? 26.777 4.995 -19.958 1.00 57.91 104 PRO A O 1
ATOM 738 N N . PRO A 1 105 ? 25.284 3.339 -19.627 1.00 62.16 105 PRO A N 1
ATOM 739 C CA . PRO A 1 105 ? 25.663 2.628 -20.834 1.00 62.16 105 PRO A CA 1
ATOM 740 C C . PRO A 1 105 ? 25.476 3.549 -22.044 1.00 62.16 105 PRO A C 1
ATOM 742 O O . PRO A 1 105 ? 24.505 4.302 -22.126 1.00 62.16 105 PRO A O 1
ATOM 745 N N . ALA A 1 106 ? 26.416 3.492 -22.993 1.00 73.50 106 ALA A N 1
ATOM 746 C CA . ALA A 1 106 ? 26.442 4.352 -24.186 1.00 73.50 106 ALA A CA 1
ATOM 747 C C . ALA A 1 106 ? 25.240 4.140 -25.133 1.00 73.50 106 ALA A C 1
ATOM 749 O O . ALA A 1 106 ? 25.094 4.824 -26.144 1.00 73.50 106 ALA A O 1
ATOM 750 N N . PHE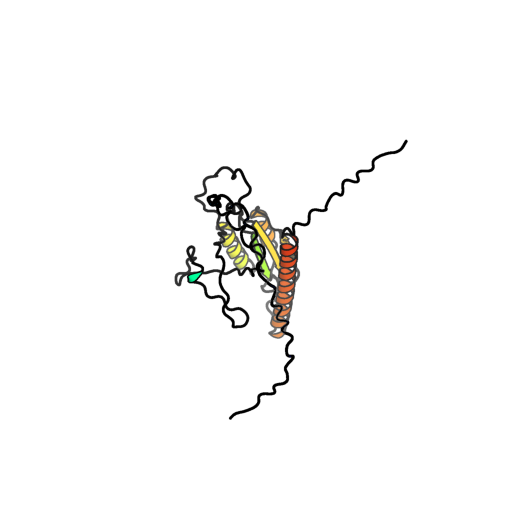 A 1 107 ? 24.385 3.178 -24.807 1.00 70.56 107 PHE A N 1
ATOM 751 C CA . PHE A 1 107 ? 23.162 2.812 -25.495 1.00 70.56 107 PHE A CA 1
ATOM 752 C C . PHE A 1 107 ? 22.103 2.482 -24.442 1.00 70.56 107 PHE A C 1
ATOM 754 O O . PHE A 1 107 ? 22.421 1.989 -23.358 1.00 70.56 107 PHE A O 1
ATOM 761 N N . ALA A 1 108 ? 20.836 2.748 -24.765 1.00 53.25 108 ALA A N 1
ATOM 762 C CA . ALA A 1 108 ? 19.721 2.387 -23.901 1.00 53.25 108 ALA A CA 1
ATOM 763 C C . ALA A 1 108 ? 19.729 0.867 -23.666 1.00 53.25 108 ALA A C 1
ATOM 765 O O . ALA A 1 108 ? 19.533 0.094 -24.603 1.00 53.25 108 ALA A O 1
ATOM 766 N N . THR A 1 109 ? 19.976 0.449 -22.424 1.00 63.97 109 THR A N 1
ATOM 767 C CA . THR A 1 109 ? 19.831 -0.943 -21.982 1.00 63.97 109 THR A CA 1
ATOM 768 C C . THR A 1 109 ? 18.688 -1.047 -20.981 1.00 63.97 109 THR A C 1
ATOM 770 O O . THR A 1 109 ? 18.444 -0.122 -20.205 1.00 63.97 109 THR A O 1
ATOM 773 N N . ASN A 1 110 ? 18.018 -2.196 -20.974 1.00 54.75 110 ASN A N 1
ATOM 774 C CA . ASN A 1 110 ? 17.039 -2.546 -19.948 1.00 54.75 110 ASN A CA 1
ATOM 775 C C . ASN A 1 110 ? 17.703 -3.139 -18.686 1.00 54.75 110 ASN A C 1
ATOM 777 O O . ASN A 1 110 ? 17.000 -3.421 -17.721 1.00 54.75 110 ASN A O 1
ATOM 781 N N . ASP A 1 111 ? 19.033 -3.318 -18.681 1.00 50.34 111 ASP A N 1
ATOM 782 C CA . ASP A 1 111 ? 19.796 -3.879 -17.550 1.00 50.34 111 ASP A CA 1
ATOM 783 C C . ASP A 1 111 ? 19.958 -2.908 -16.371 1.00 50.34 111 ASP A C 1
ATOM 785 O O . ASP A 1 111 ? 20.211 -3.325 -15.243 1.00 50.34 111 ASP A O 1
ATOM 789 N N . ALA A 1 112 ? 19.809 -1.602 -16.604 1.00 51.38 112 ALA A N 1
ATOM 790 C CA . ALA A 1 112 ? 19.951 -0.590 -15.565 1.00 51.38 112 ALA A CA 1
ATOM 791 C C . ALA A 1 112 ? 18.587 -0.262 -14.942 1.00 51.38 112 ALA A C 1
ATOM 793 O O . ALA A 1 112 ? 17.995 0.782 -15.220 1.00 51.38 112 ALA A O 1
ATOM 794 N N . SER A 1 113 ? 18.079 -1.129 -14.061 1.00 54.19 113 SER A N 1
ATOM 795 C CA . SER A 1 113 ? 17.033 -0.717 -13.120 1.00 54.19 113 SER A CA 1
ATOM 796 C C . SER A 1 113 ? 17.661 0.129 -12.004 1.00 54.19 113 SER A C 1
ATOM 798 O O . SER A 1 113 ? 17.783 -0.307 -10.864 1.00 54.19 113 SER A O 1
ATOM 800 N N . ASP A 1 114 ? 18.043 1.372 -12.304 1.00 53.69 114 ASP A N 1
ATOM 801 C CA . ASP A 1 114 ? 18.433 2.364 -11.278 1.00 53.69 114 ASP A CA 1
ATOM 802 C C . ASP A 1 114 ? 17.211 2.877 -10.468 1.00 53.69 114 ASP A C 1
ATOM 804 O O . ASP A 1 114 ? 17.231 3.907 -9.798 1.00 53.69 114 ASP A O 1
ATOM 808 N N . GLY A 1 115 ? 16.077 2.180 -10.565 1.00 62.28 115 GLY A N 1
ATOM 809 C CA . GLY A 1 115 ? 14.780 2.652 -10.112 1.00 62.28 115 GLY A CA 1
ATOM 810 C C . GLY A 1 115 ? 14.463 2.182 -8.704 1.00 62.28 115 GLY A C 1
ATOM 811 O O . GLY A 1 115 ? 14.093 1.028 -8.514 1.00 62.28 115 GLY A O 1
ATOM 812 N N . GLY A 1 116 ? 14.522 3.091 -7.729 1.00 73.44 116 GLY A N 1
ATOM 813 C CA . GLY A 1 116 ? 13.948 2.839 -6.408 1.00 73.44 116 GLY A CA 1
ATOM 814 C C . GLY A 1 116 ? 12.477 2.407 -6.491 1.00 73.44 116 GLY A C 1
ATOM 815 O O . GLY A 1 116 ? 11.736 2.764 -7.421 1.00 73.44 116 GLY A O 1
ATOM 816 N N . ARG A 1 117 ? 12.048 1.615 -5.506 1.00 85.00 117 ARG A N 1
ATOM 817 C CA . ARG A 1 117 ? 10.692 1.042 -5.456 1.00 85.00 117 ARG A CA 1
ATOM 818 C C . ARG A 1 117 ? 9.644 2.123 -5.248 1.00 85.00 117 ARG A C 1
ATOM 820 O O . ARG A 1 117 ? 9.883 3.117 -4.574 1.00 85.00 117 ARG A O 1
ATOM 827 N N . SER A 1 118 ? 8.455 1.898 -5.793 1.00 89.50 118 SER A N 1
ATOM 828 C CA . SER A 1 118 ? 7.277 2.719 -5.509 1.00 89.50 118 SER A CA 1
ATOM 829 C C . SER A 1 118 ? 6.366 1.953 -4.560 1.00 89.50 118 SER A C 1
ATOM 831 O O . SER A 1 118 ? 5.839 0.907 -4.933 1.00 89.50 118 SER A O 1
ATOM 833 N N . LEU A 1 119 ? 6.178 2.465 -3.348 1.00 93.25 119 LEU A N 1
ATOM 834 C CA . LEU A 1 119 ? 5.274 1.899 -2.356 1.00 93.25 119 LEU A CA 1
ATOM 835 C C . LEU A 1 119 ? 4.095 2.844 -2.132 1.00 93.25 119 LEU A C 1
ATOM 837 O O . LEU A 1 119 ? 4.248 4.065 -2.060 1.00 93.25 119 LEU A O 1
ATOM 841 N N . VAL A 1 120 ? 2.911 2.266 -1.975 1.00 94.44 120 VAL A N 1
ATOM 842 C CA . VAL A 1 120 ? 1.707 2.993 -1.581 1.00 94.44 120 VAL A CA 1
ATOM 843 C C . VAL A 1 120 ? 1.289 2.483 -0.212 1.00 94.44 120 VAL A C 1
ATOM 845 O O . VAL A 1 120 ? 0.974 1.307 -0.058 1.00 94.44 120 VAL A O 1
ATOM 848 N N . ILE A 1 121 ? 1.288 3.371 0.778 1.00 95.94 121 ILE A N 1
ATOM 849 C CA . ILE A 1 121 ? 0.691 3.111 2.083 1.00 95.94 121 ILE A CA 1
ATOM 850 C C . ILE A 1 121 ? -0.766 3.513 1.993 1.00 95.94 121 ILE A C 1
ATOM 852 O O . ILE A 1 121 ? -1.091 4.650 1.645 1.00 95.94 121 ILE A O 1
ATOM 856 N N . LEU A 1 122 ? -1.631 2.571 2.326 1.00 95.62 122 LEU A N 1
ATOM 857 C CA . LEU A 1 122 ? -3.063 2.738 2.247 1.00 95.62 122 LEU A CA 1
ATOM 858 C C . LEU A 1 122 ? -3.664 2.419 3.614 1.00 95.62 122 LEU A C 1
ATOM 860 O O . LEU A 1 122 ? -3.449 1.336 4.152 1.00 95.62 122 LEU A O 1
ATOM 864 N N . ILE A 1 123 ? -4.335 3.408 4.200 1.00 95.44 123 ILE A N 1
ATOM 865 C CA . ILE A 1 123 ? -4.845 3.363 5.572 1.00 95.44 123 ILE A CA 1
ATOM 866 C C . ILE A 1 123 ? -6.367 3.438 5.525 1.00 95.44 123 ILE A C 1
ATOM 868 O O . ILE A 1 123 ? -6.914 4.402 4.995 1.00 95.44 123 ILE A O 1
ATOM 872 N N . ASP A 1 124 ? -7.034 2.434 6.091 1.00 94.19 124 ASP A N 1
ATOM 873 C CA . ASP A 1 124 ? -8.465 2.496 6.390 1.00 94.19 124 ASP A CA 1
ATOM 874 C C . ASP A 1 124 ? -8.654 3.260 7.707 1.00 94.19 124 ASP A C 1
ATOM 876 O O . ASP A 1 124 ? -8.571 2.671 8.789 1.00 94.19 124 ASP A O 1
ATOM 880 N N . ASP A 1 125 ? -8.822 4.583 7.630 1.00 93.25 125 ASP A N 1
ATOM 881 C CA . ASP A 1 125 ? -8.978 5.442 8.808 1.00 93.25 125 ASP A CA 1
ATOM 882 C C . ASP A 1 125 ? -10.356 5.319 9.466 1.00 93.25 125 ASP A C 1
ATOM 884 O O . ASP A 1 125 ? -10.528 5.736 10.608 1.00 93.25 125 ASP A O 1
ATOM 888 N N . ASP A 1 126 ? -11.300 4.643 8.814 1.00 92.06 126 ASP A N 1
ATOM 889 C CA . ASP A 1 126 ? -12.613 4.304 9.366 1.00 92.06 126 ASP A CA 1
ATOM 890 C C . ASP A 1 126 ? -12.582 3.020 10.217 1.00 92.06 126 ASP A C 1
ATOM 892 O O . ASP A 1 126 ? -13.524 2.715 10.948 1.00 92.06 126 ASP A O 1
ATOM 896 N N . SER A 1 127 ? -11.481 2.258 10.160 1.00 90.44 127 SER A N 1
ATOM 897 C CA . SER A 1 127 ? -11.336 0.970 10.855 1.00 90.44 127 SER A CA 1
ATOM 898 C C . SER A 1 127 ? -10.831 1.047 12.298 1.00 90.44 127 SER A C 1
ATOM 900 O O . SER A 1 127 ? -10.898 0.054 13.029 1.00 90.44 127 SER A O 1
ATOM 902 N N . PHE A 1 128 ? -10.322 2.200 12.732 1.00 91.25 128 PHE A N 1
ATOM 903 C CA . PHE A 1 128 ? -9.774 2.378 14.076 1.00 91.25 128 PHE A CA 1
ATOM 904 C C . PHE A 1 128 ? -10.261 3.668 14.729 1.00 91.25 128 PHE A C 1
ATOM 906 O O . PHE A 1 128 ? -10.683 4.613 14.069 1.00 91.25 128 PHE A O 1
ATOM 913 N N . GLN A 1 129 ? -10.239 3.671 16.061 1.00 92.31 129 GLN A N 1
ATOM 914 C CA . GLN A 1 129 ? -10.743 4.775 16.872 1.00 92.31 129 GLN A CA 1
ATOM 915 C C . GLN A 1 129 ? -9.725 5.911 16.948 1.00 92.31 129 GLN A C 1
ATOM 917 O O . GLN A 1 129 ? -8.512 5.665 16.969 1.00 92.31 129 GLN A O 1
ATOM 922 N N . ALA A 1 130 ? -10.232 7.135 17.077 1.00 92.88 130 ALA A N 1
ATOM 923 C CA . ALA A 1 130 ? -9.415 8.294 17.403 1.00 92.88 130 ALA A CA 1
ATOM 924 C C . ALA A 1 130 ? -8.573 8.030 18.665 1.00 92.88 130 ALA A C 1
ATOM 926 O O . ALA A 1 130 ? -9.065 7.506 19.666 1.00 92.88 130 ALA A O 1
ATOM 927 N N . GLY A 1 131 ? -7.287 8.376 18.614 1.00 91.88 131 GLY A N 1
ATOM 928 C CA . GLY A 1 131 ? -6.333 8.146 19.702 1.00 91.88 131 GLY A CA 1
ATOM 929 C C . GLY A 1 131 ? -5.594 6.806 19.624 1.00 91.88 131 GLY A C 1
ATOM 930 O O . GLY A 1 131 ? -4.686 6.561 20.420 1.00 91.88 131 GLY A O 1
ATOM 931 N N . ARG A 1 132 ? -5.928 5.933 18.661 1.00 91.94 132 ARG A N 1
ATOM 932 C CA . ARG A 1 132 ? -5.236 4.648 18.435 1.00 91.94 132 ARG A CA 1
ATOM 933 C C . ARG A 1 132 ? -4.251 4.670 17.262 1.00 91.94 132 ARG A C 1
ATOM 935 O O . ARG A 1 132 ? -3.733 3.625 16.871 1.00 91.94 132 ARG A O 1
ATOM 942 N N . GLU A 1 133 ? -3.924 5.846 16.730 1.00 95.06 133 GLU A N 1
ATOM 943 C CA . GLU A 1 133 ? -3.052 6.022 15.560 1.00 95.06 133 GLU A CA 1
ATOM 944 C C . GLU A 1 133 ? -1.603 5.600 15.822 1.00 95.06 133 GLU A C 1
ATOM 946 O O . GLU A 1 133 ? -0.867 5.304 14.880 1.00 95.06 133 GLU A O 1
ATOM 951 N N . ALA A 1 134 ? -1.171 5.590 17.088 1.00 94.69 134 ALA A N 1
ATOM 952 C CA . ALA A 1 134 ? 0.219 5.344 17.473 1.00 94.69 134 ALA A CA 1
ATOM 953 C C . ALA A 1 134 ? 0.774 4.030 16.896 1.00 94.69 134 ALA A C 1
ATOM 955 O O . ALA A 1 134 ? 1.917 3.996 16.446 1.00 94.69 134 ALA A O 1
ATOM 956 N N . ALA A 1 135 ? -0.048 2.978 16.839 1.00 93.00 135 ALA A N 1
ATOM 957 C CA . ALA A 1 135 ? 0.349 1.692 16.271 1.00 93.00 135 ALA A CA 1
ATOM 958 C C . ALA A 1 135 ? 0.639 1.788 14.763 1.00 93.00 135 ALA A C 1
ATOM 960 O O . ALA A 1 135 ? 1.675 1.316 14.296 1.00 93.00 135 ALA A O 1
ATOM 961 N N . VAL A 1 136 ? -0.244 2.447 14.004 1.00 94.19 136 VAL A N 1
ATOM 962 C CA . VAL A 1 136 ? -0.070 2.645 12.556 1.00 94.19 136 VAL A CA 1
ATOM 963 C C . VAL A 1 136 ? 1.123 3.561 12.283 1.00 94.19 136 VAL A C 1
ATOM 965 O O . VAL A 1 136 ? 1.941 3.265 11.415 1.00 94.19 136 VAL A O 1
ATOM 968 N N . ARG A 1 137 ? 1.273 4.637 13.066 1.00 95.81 137 ARG A N 1
ATOM 969 C CA . ARG A 1 137 ? 2.407 5.569 12.966 1.00 95.81 137 ARG A CA 1
ATOM 970 C C . ARG A 1 137 ? 3.740 4.864 13.191 1.00 95.81 137 ARG A C 1
ATOM 972 O O . ARG A 1 137 ? 4.618 4.958 12.340 1.00 95.81 137 ARG A O 1
ATOM 979 N N . GLY A 1 138 ? 3.851 4.084 14.266 1.00 96.56 138 GLY A N 1
ATOM 980 C CA . GLY A 1 138 ? 5.056 3.310 14.560 1.00 96.56 138 GLY A CA 1
ATOM 981 C C . GLY A 1 138 ? 5.399 2.292 13.467 1.00 96.56 138 GLY A C 1
ATOM 982 O O . GLY A 1 138 ? 6.563 2.163 13.093 1.00 96.56 138 GLY A O 1
ATOM 983 N N . ALA A 1 139 ? 4.398 1.609 12.901 1.00 95.81 139 ALA A N 1
ATOM 984 C CA . ALA A 1 139 ? 4.614 0.653 11.814 1.00 95.81 139 ALA A CA 1
ATOM 985 C C . ALA A 1 139 ? 5.122 1.329 10.527 1.00 95.81 139 ALA A C 1
ATOM 987 O O . ALA A 1 139 ? 6.053 0.833 9.890 1.00 95.81 139 ALA A O 1
ATOM 988 N N . VAL A 1 140 ? 4.545 2.477 10.158 1.00 95.94 140 VAL A N 1
ATOM 989 C CA . VAL A 1 140 ? 4.989 3.244 8.987 1.00 95.94 140 VAL A CA 1
ATOM 990 C C . VAL A 1 140 ? 6.377 3.843 9.209 1.00 95.94 140 VAL A C 1
ATOM 992 O O . VAL A 1 140 ? 7.205 3.784 8.304 1.00 95.94 140 VAL A O 1
ATOM 995 N N . ASP A 1 141 ? 6.677 4.356 10.403 1.00 96.38 141 ASP A N 1
ATOM 996 C CA . ASP A 1 141 ? 8.014 4.863 10.726 1.00 96.38 141 ASP A CA 1
ATOM 997 C C . ASP A 1 141 ? 9.077 3.758 10.629 1.00 96.38 141 ASP A C 1
ATOM 999 O O . ASP A 1 141 ? 10.148 3.979 10.060 1.00 96.38 141 ASP A O 1
ATOM 1003 N N . ALA A 1 142 ? 8.770 2.549 11.109 1.00 96.44 142 ALA A N 1
ATOM 1004 C CA . ALA A 1 142 ? 9.658 1.394 10.987 1.00 96.44 142 ALA A CA 1
ATOM 1005 C C . ALA A 1 142 ? 9.862 0.948 9.527 1.00 96.44 142 ALA A C 1
ATOM 1007 O O . ALA A 1 142 ? 10.949 0.488 9.173 1.00 96.44 142 ALA A O 1
ATOM 1008 N N . LEU A 1 143 ? 8.839 1.090 8.674 1.00 94.75 143 LEU A N 1
ATOM 1009 C CA . LEU A 1 143 ? 8.958 0.865 7.233 1.00 94.75 143 LEU A CA 1
ATOM 1010 C C . LEU A 1 143 ? 9.865 1.919 6.588 1.00 94.75 143 LEU A C 1
ATOM 1012 O O . LEU A 1 143 ? 10.813 1.548 5.900 1.00 94.75 143 LEU A O 1
ATOM 1016 N N . ILE A 1 144 ? 9.597 3.209 6.832 1.00 94.69 144 ILE A N 1
ATOM 1017 C CA . ILE A 1 144 ? 10.366 4.337 6.280 1.00 94.69 144 ILE A CA 1
ATOM 1018 C C . ILE A 1 144 ? 11.844 4.224 6.663 1.00 94.69 144 ILE A C 1
ATOM 1020 O O . ILE A 1 144 ? 12.705 4.433 5.818 1.00 94.69 144 ILE A O 1
ATOM 1024 N N . ALA A 1 145 ? 12.152 3.802 7.893 1.00 94.56 145 ALA A N 1
ATOM 1025 C CA . ALA A 1 145 ? 13.527 3.599 8.358 1.00 94.56 145 ALA A CA 1
ATOM 1026 C C . ALA A 1 145 ? 14.326 2.545 7.560 1.00 94.56 145 ALA A C 1
ATOM 1028 O O . ALA A 1 145 ? 15.541 2.453 7.713 1.00 94.56 145 ALA A O 1
ATOM 1029 N N . ARG A 1 146 ? 13.660 1.729 6.732 1.00 92.50 146 ARG A N 1
ATOM 1030 C CA . ARG A 1 146 ? 14.274 0.699 5.876 1.00 92.50 146 ARG A CA 1
ATOM 1031 C C . ARG A 1 146 ? 14.214 1.050 4.386 1.00 92.50 146 ARG A C 1
ATOM 1033 O O . ARG A 1 146 ? 14.545 0.204 3.549 1.00 92.50 146 ARG A O 1
ATOM 1040 N N . LEU A 1 147 ? 13.722 2.239 4.043 1.00 91.31 147 LEU A N 1
ATOM 1041 C CA . LEU A 1 147 ? 13.676 2.726 2.671 1.00 91.31 147 LEU A CA 1
ATOM 1042 C C . LEU A 1 147 ? 15.005 3.386 2.290 1.00 91.31 147 LEU A C 1
ATOM 1044 O O . LEU A 1 147 ? 15.681 3.975 3.127 1.00 91.31 147 LEU A O 1
ATOM 1048 N N . SER A 1 148 ? 15.375 3.270 1.017 1.00 90.12 148 SER A N 1
ATOM 1049 C CA . SER A 1 148 ? 16.462 4.056 0.431 1.00 90.12 148 SER A CA 1
ATOM 1050 C C . SER A 1 148 ? 15.950 5.431 -0.005 1.00 90.12 148 SER A C 1
ATOM 1052 O O . SER A 1 148 ? 14.759 5.587 -0.277 1.00 90.12 148 SER A O 1
ATOM 1054 N N . ASP A 1 149 ? 16.844 6.400 -0.192 1.00 89.06 149 ASP A N 1
ATOM 1055 C CA . ASP A 1 149 ? 16.487 7.745 -0.682 1.00 89.06 149 ASP A CA 1
ATOM 1056 C C . ASP A 1 149 ? 15.895 7.744 -2.105 1.00 89.06 149 ASP A C 1
ATOM 1058 O O . ASP A 1 149 ? 15.287 8.719 -2.550 1.00 89.06 149 ASP A O 1
ATOM 1062 N N . ARG A 1 150 ? 16.063 6.638 -2.841 1.00 87.25 150 ARG A N 1
ATOM 1063 C CA . ARG A 1 150 ? 15.481 6.443 -4.176 1.00 87.25 150 ARG A CA 1
ATOM 1064 C C . ARG A 1 150 ? 14.054 5.905 -4.122 1.00 87.25 150 ARG A C 1
ATOM 1066 O O . ARG A 1 150 ? 13.342 5.973 -5.127 1.00 87.25 150 ARG A O 1
ATOM 1073 N N . ASP A 1 151 ? 13.630 5.362 -2.984 1.00 90.56 151 ASP A N 1
ATOM 1074 C CA . ASP A 1 151 ? 12.303 4.780 -2.829 1.00 90.56 151 ASP A CA 1
ATOM 1075 C C . ASP A 1 151 ? 11.249 5.885 -2.807 1.00 90.56 151 ASP A C 1
ATOM 1077 O O . ASP A 1 151 ? 11.374 6.893 -2.113 1.00 90.56 151 ASP A O 1
ATOM 1081 N N . ARG A 1 152 ? 10.176 5.689 -3.568 1.00 93.81 152 ARG A N 1
ATOM 1082 C CA . ARG A 1 152 ? 9.034 6.595 -3.616 1.00 93.81 152 ARG A CA 1
ATOM 1083 C C . ARG A 1 152 ? 7.919 6.054 -2.747 1.00 93.81 152 ARG A C 1
ATOM 1085 O O . ARG A 1 152 ? 7.539 4.893 -2.871 1.00 93.81 152 ARG A O 1
ATOM 1092 N N . LEU A 1 153 ? 7.347 6.924 -1.930 1.00 95.88 153 LEU A N 1
ATOM 1093 C CA . LEU A 1 153 ? 6.267 6.597 -1.020 1.00 95.88 153 LEU A CA 1
ATOM 1094 C C . LEU A 1 153 ? 5.053 7.480 -1.307 1.00 95.88 153 LEU A C 1
ATOM 1096 O O . LEU A 1 153 ? 5.181 8.677 -1.559 1.00 95.88 153 LEU A O 1
ATOM 1100 N N . SER A 1 154 ? 3.875 6.871 -1.297 1.00 96.12 154 SER A N 1
ATOM 1101 C CA . SER A 1 154 ? 2.577 7.536 -1.416 1.00 96.12 154 SER A CA 1
ATOM 1102 C C . SER A 1 154 ? 1.742 7.213 -0.187 1.00 96.12 154 SER A C 1
ATOM 1104 O O . SER A 1 154 ? 1.855 6.116 0.359 1.00 96.12 154 SER A O 1
ATOM 1106 N N . LEU A 1 155 ? 0.889 8.148 0.222 1.00 97.12 155 LEU A N 1
ATOM 1107 C CA . LEU A 1 155 ? -0.046 7.963 1.327 1.00 97.12 155 LEU A CA 1
ATOM 1108 C C . LEU A 1 155 ? -1.471 8.165 0.834 1.00 97.12 155 LEU A C 1
ATOM 1110 O O . LEU A 1 155 ? -1.816 9.228 0.311 1.00 97.12 155 LEU A O 1
ATOM 1114 N N . VAL A 1 156 ? -2.297 7.149 1.037 1.00 95.94 156 VAL A N 1
ATOM 1115 C CA . VAL A 1 156 ? -3.711 7.120 0.679 1.00 95.94 156 VAL A CA 1
ATOM 1116 C C . VAL A 1 156 ? -4.512 6.743 1.917 1.00 95.94 156 VAL A C 1
ATOM 1118 O O . VAL A 1 156 ? -4.108 5.890 2.703 1.00 95.94 156 VAL A O 1
ATOM 1121 N N . THR A 1 157 ? -5.652 7.389 2.084 1.00 95.06 157 THR A N 1
ATOM 1122 C CA . THR A 1 157 ? -6.628 7.095 3.141 1.00 95.06 157 THR A CA 1
ATOM 1123 C C . THR A 1 157 ? -7.941 6.677 2.510 1.00 95.06 157 THR A C 1
ATOM 1125 O O . THR A 1 157 ? -8.312 7.212 1.464 1.00 95.06 157 THR A O 1
ATOM 1128 N N . MET A 1 158 ? -8.645 5.743 3.126 1.00 93.00 158 MET A N 1
ATOM 1129 C CA . MET A 1 158 ? -9.883 5.185 2.601 1.00 93.00 158 MET A CA 1
ATOM 1130 C C . MET A 1 158 ? -10.854 4.875 3.747 1.00 93.00 158 MET A C 1
ATOM 1132 O O . MET A 1 158 ? -10.406 4.721 4.874 1.00 93.00 158 MET A O 1
ATOM 1136 N N . PRO A 1 159 ? -12.162 4.749 3.476 1.00 87.44 159 PRO A N 1
ATOM 1137 C CA . PRO A 1 159 ? -12.798 4.793 2.158 1.00 87.44 159 PRO A CA 1
ATOM 1138 C C . PRO A 1 159 ? -12.966 6.204 1.570 1.00 87.44 159 PRO A C 1
ATOM 1140 O O . PRO A 1 159 ? -13.061 6.319 0.349 1.00 87.44 159 PRO A O 1
ATOM 1143 N N . TYR A 1 160 ? -12.938 7.267 2.386 1.00 85.31 160 TYR A N 1
ATOM 1144 C CA . TYR A 1 160 ? -13.302 8.631 1.951 1.00 85.31 160 TYR A CA 1
ATOM 1145 C C . TYR A 1 160 ? -12.119 9.580 1.714 1.00 85.31 160 TYR A C 1
ATOM 1147 O O . TYR A 1 160 ? -12.270 10.617 1.071 1.00 85.31 160 TYR A O 1
ATOM 1155 N N . GLY A 1 161 ? -10.942 9.280 2.266 1.00 77.88 161 GLY A N 1
ATOM 1156 C CA . GLY A 1 161 ? -9.887 10.282 2.396 1.00 77.88 161 GLY A CA 1
ATOM 1157 C C . GLY A 1 161 ? -9.013 10.515 1.152 1.00 77.88 161 GLY A C 1
ATOM 1158 O O . GLY A 1 161 ? -8.322 11.535 1.102 1.00 77.88 161 GLY A O 1
ATOM 1159 N N . GLY A 1 162 ? -9.032 9.619 0.163 1.00 86.06 162 GLY A N 1
ATOM 1160 C CA . GLY A 1 162 ? -8.281 9.740 -1.090 1.00 86.06 162 GLY A CA 1
ATOM 1161 C C . GLY A 1 162 ? -6.756 9.819 -0.919 1.00 86.06 162 GLY A C 1
ATOM 1162 O O . GLY A 1 162 ? -6.197 9.458 0.120 1.00 86.06 162 GLY A O 1
ATOM 1163 N N . VAL A 1 163 ? -6.059 10.285 -1.962 1.00 89.31 163 VAL A N 1
ATOM 1164 C CA . VAL A 1 163 ? -4.597 10.467 -1.945 1.00 89.31 163 VAL A CA 1
ATOM 1165 C C . VAL A 1 163 ? -4.238 11.667 -1.068 1.00 89.31 163 VAL A C 1
ATOM 1167 O O . VAL A 1 163 ? -4.565 12.804 -1.401 1.00 89.31 163 VAL A O 1
ATOM 1170 N N . LYS A 1 164 ? -3.523 11.427 0.034 1.00 93.19 164 LYS A N 1
ATOM 1171 C CA . LYS A 1 164 ? -2.996 12.482 0.914 1.00 93.19 164 LYS A CA 1
ATOM 1172 C C . LYS A 1 164 ? -1.651 13.009 0.431 1.00 93.19 164 LYS A C 1
ATOM 1174 O O . LYS A 1 164 ? -1.392 14.207 0.507 1.00 93.19 164 LYS A O 1
ATOM 1179 N N . VAL A 1 165 ? -0.798 12.113 -0.062 1.00 96.19 165 VAL A N 1
ATOM 1180 C CA . VAL A 1 165 ? 0.522 12.442 -0.612 1.00 96.19 165 VAL A CA 1
ATOM 1181 C C . VAL A 1 165 ? 0.743 11.587 -1.858 1.00 96.19 165 VAL A C 1
ATOM 1183 O O . VAL A 1 165 ? 0.772 10.366 -1.722 1.00 96.19 165 VAL A O 1
ATOM 1186 N N . PRO A 1 166 ? 0.888 12.180 -3.058 1.00 94.06 166 PRO A N 1
ATOM 1187 C CA . PRO A 1 166 ? 1.302 11.445 -4.254 1.00 94.06 166 PRO A CA 1
ATOM 1188 C C . PRO A 1 166 ? 2.700 10.831 -4.090 1.00 94.06 166 PRO A C 1
ATOM 1190 O O . PRO A 1 166 ? 3.481 11.313 -3.275 1.00 94.06 166 PRO A O 1
ATOM 1193 N N . LEU A 1 167 ? 3.045 9.826 -4.908 1.00 94.12 167 LEU A N 1
ATOM 1194 C CA . LEU A 1 167 ? 4.374 9.194 -4.893 1.00 94.12 167 LEU A CA 1
ATOM 1195 C C . LEU A 1 167 ? 5.507 10.235 -4.896 1.00 94.12 167 LEU A C 1
ATOM 1197 O O . LEU A 1 167 ? 5.633 11.029 -5.830 1.00 94.12 167 LEU A O 1
ATOM 1201 N N . THR A 1 168 ? 6.353 10.194 -3.869 1.00 94.44 168 THR A N 1
ATOM 1202 C CA . THR A 1 168 ? 7.484 11.111 -3.690 1.00 94.44 168 THR A CA 1
ATOM 1203 C C . THR A 1 168 ? 8.660 10.410 -3.013 1.00 94.44 168 THR A C 1
ATOM 1205 O O . THR A 1 168 ? 8.453 9.500 -2.216 1.00 94.44 168 THR A O 1
ATOM 1208 N N . THR A 1 169 ? 9.891 10.821 -3.319 1.00 94.94 169 THR A N 1
ATOM 1209 C CA . THR A 1 169 ? 11.097 10.403 -2.581 1.00 94.94 169 THR A CA 1
ATOM 1210 C C . THR A 1 169 ? 11.271 11.165 -1.264 1.00 94.94 169 THR A C 1
ATOM 1212 O O . THR A 1 169 ? 12.070 10.770 -0.425 1.00 94.94 169 THR A O 1
ATOM 1215 N N . ASP A 1 170 ? 10.506 12.238 -1.039 1.00 96.12 170 ASP A N 1
ATOM 1216 C CA . ASP A 1 170 ? 10.509 12.971 0.226 1.00 96.12 170 ASP A CA 1
ATOM 1217 C C . ASP A 1 170 ? 9.641 12.241 1.261 1.00 96.12 170 ASP A C 1
ATOM 1219 O O . ASP A 1 170 ? 8.432 12.470 1.391 1.00 96.12 170 ASP A O 1
ATOM 1223 N N . HIS A 1 171 ? 10.265 11.330 2.011 1.00 96.44 171 HIS A N 1
ATOM 1224 C CA . HIS A 1 171 ? 9.575 10.552 3.044 1.00 96.44 171 HIS A CA 1
ATOM 1225 C C . HIS A 1 171 ? 9.105 11.420 4.221 1.00 96.44 171 HIS A C 1
ATOM 1227 O O . HIS A 1 171 ? 8.171 11.035 4.930 1.00 96.44 171 HIS A O 1
ATOM 1233 N N . THR A 1 172 ? 9.681 12.613 4.410 1.00 96.69 172 THR A N 1
ATOM 1234 C CA . THR A 1 172 ? 9.260 13.550 5.463 1.00 96.69 172 THR A CA 1
ATOM 1235 C C . THR A 1 172 ? 7.848 14.050 5.195 1.00 96.69 172 THR A C 1
ATOM 1237 O O . THR A 1 172 ? 7.029 14.081 6.113 1.00 96.69 172 THR A O 1
ATOM 1240 N N . ARG A 1 173 ? 7.501 14.336 3.932 1.00 96.62 173 ARG A N 1
ATOM 1241 C CA . ARG A 1 173 ? 6.125 14.708 3.553 1.00 96.62 173 ARG A CA 1
ATOM 1242 C C . ARG A 1 173 ? 5.108 13.638 3.922 1.00 96.62 173 ARG A C 1
ATOM 1244 O O . ARG A 1 173 ? 4.020 13.973 4.393 1.00 96.62 173 ARG A O 1
ATOM 1251 N N . VAL A 1 174 ? 5.458 12.364 3.739 1.00 97.19 174 VAL A N 1
ATOM 1252 C CA . VAL A 1 174 ? 4.592 11.243 4.128 1.00 97.19 174 VAL A CA 1
ATOM 1253 C C . VAL A 1 174 ? 4.444 11.179 5.644 1.00 97.19 174 VAL A C 1
ATOM 1255 O O . VAL A 1 174 ? 3.316 11.094 6.127 1.00 97.19 174 VAL A O 1
ATOM 1258 N N . ARG A 1 175 ? 5.538 11.318 6.403 1.00 96.56 175 ARG A N 1
ATOM 1259 C CA . ARG A 1 175 ? 5.500 11.349 7.874 1.00 96.56 175 ARG A CA 1
ATOM 1260 C C . ARG A 1 175 ? 4.633 12.499 8.397 1.00 96.56 175 ARG A C 1
ATOM 1262 O O . ARG A 1 175 ? 3.769 12.289 9.243 1.00 96.56 175 ARG A O 1
ATOM 1269 N N . THR A 1 176 ? 4.789 13.705 7.852 1.00 97.00 176 THR A N 1
ATOM 1270 C CA . THR A 1 176 ? 3.978 14.871 8.237 1.00 97.00 176 THR A CA 1
ATOM 1271 C C . THR A 1 176 ? 2.498 14.682 7.907 1.00 97.00 176 THR A C 1
ATOM 1273 O O . THR A 1 176 ? 1.640 15.074 8.697 1.00 97.00 176 THR A O 1
ATOM 1276 N N . ALA A 1 177 ? 2.171 14.091 6.756 1.00 96.38 177 ALA A N 1
ATOM 1277 C CA . ALA A 1 177 ? 0.785 13.816 6.392 1.00 96.38 177 ALA A CA 1
ATOM 1278 C C . ALA A 1 177 ? 0.164 12.719 7.269 1.00 96.38 177 ALA A C 1
ATOM 1280 O O . ALA A 1 177 ? -0.979 12.860 7.698 1.00 96.38 177 ALA A O 1
ATOM 1281 N N . LEU A 1 178 ? 0.931 11.677 7.602 1.00 96.00 178 LEU A N 1
ATOM 1282 C CA . LEU A 1 178 ? 0.518 10.599 8.499 1.00 96.00 178 LEU A CA 1
ATOM 1283 C C . LEU A 1 178 ? 0.134 11.117 9.892 1.00 96.00 178 LEU A C 1
ATOM 1285 O O . LEU A 1 178 ? -0.815 10.624 10.500 1.00 96.00 178 LEU A O 1
ATOM 1289 N N . MET A 1 179 ? 0.814 12.158 10.381 1.00 95.12 179 MET A N 1
ATOM 1290 C CA . MET A 1 179 ? 0.474 12.788 11.661 1.00 95.12 179 MET A CA 1
ATOM 1291 C C . MET A 1 179 ? -0.900 13.464 11.682 1.00 95.12 179 MET A C 1
ATOM 1293 O O . MET A 1 179 ? -1.454 13.673 12.757 1.00 95.12 179 MET A O 1
ATOM 1297 N N . LYS A 1 180 ? -1.459 13.790 10.513 1.00 94.25 180 LYS A N 1
ATOM 1298 C CA . LYS A 1 180 ? -2.782 14.416 10.380 1.00 94.25 180 LYS A CA 1
ATOM 1299 C C . LYS A 1 180 ? -3.913 13.396 10.258 1.00 94.25 180 LYS A C 1
ATOM 1301 O O . LYS A 1 180 ? -5.072 13.793 10.263 1.00 94.25 180 LYS A O 1
ATOM 1306 N N . ILE A 1 181 ? -3.590 12.110 10.116 1.00 94.19 181 ILE A N 1
ATOM 1307 C CA . ILE A 1 181 ? -4.591 11.043 10.076 1.00 94.19 181 ILE A CA 1
ATOM 1308 C C . ILE A 1 181 ? -5.098 10.805 11.495 1.00 94.19 181 ILE A C 1
ATOM 1310 O O . ILE A 1 181 ? -4.295 10.705 12.428 1.00 94.19 181 ILE A O 1
ATOM 1314 N N . VAL A 1 182 ? -6.421 10.725 11.617 1.00 94.19 182 VAL A N 1
ATOM 1315 C CA . VAL A 1 182 ? -7.166 10.480 12.854 1.00 94.19 182 VAL A CA 1
ATOM 1316 C C . VAL A 1 182 ? -8.193 9.393 12.566 1.00 94.19 182 VAL A C 1
ATOM 1318 O O . VAL A 1 182 ? -8.857 9.448 11.531 1.00 94.19 182 VAL A O 1
ATOM 1321 N N . GLY A 1 183 ? -8.312 8.421 13.466 1.00 93.06 183 GLY A N 1
ATOM 1322 C CA . GLY A 1 183 ? -9.290 7.344 13.348 1.00 93.06 183 GLY A CA 1
ATOM 1323 C C . GLY A 1 183 ? -10.727 7.849 13.456 1.00 93.06 183 GLY A C 1
ATOM 1324 O O . GLY A 1 183 ? -11.008 8.751 14.245 1.00 93.06 183 GLY A O 1
ATOM 1325 N N . GLN A 1 184 ? -11.633 7.267 12.674 1.00 90.81 184 GLN A N 1
ATOM 1326 C CA . GLN A 1 184 ? -13.042 7.664 12.593 1.00 90.81 184 GLN A CA 1
ATOM 1327 C C . GLN A 1 184 ? -14.001 6.643 13.230 1.00 90.81 184 GLN A C 1
ATOM 1329 O O . GLN A 1 184 ? -15.174 6.958 13.425 1.00 90.81 184 GLN A O 1
ATOM 1334 N N . SER A 1 185 ? -13.528 5.449 13.615 1.00 89.12 185 SER A N 1
ATOM 1335 C CA . SER A 1 185 ? -14.394 4.455 14.267 1.00 89.12 185 SER A CA 1
ATOM 1336 C C . SER A 1 185 ? -14.870 4.959 15.630 1.00 89.12 185 SER A C 1
ATOM 1338 O O . SER A 1 185 ? -14.085 5.431 16.456 1.00 89.12 185 SER A O 1
ATOM 1340 N N . THR A 1 186 ? -16.165 4.794 15.896 1.00 84.44 186 THR A N 1
ATOM 1341 C CA . THR A 1 186 ? -16.799 5.144 17.175 1.00 84.44 186 THR A CA 1
ATOM 1342 C C . THR A 1 186 ? -16.594 4.077 18.253 1.00 84.44 186 THR A C 1
ATOM 1344 O O . THR A 1 186 ? -16.860 4.326 19.425 1.00 84.44 186 THR A O 1
ATOM 1347 N N . GLY A 1 187 ? -16.134 2.877 17.881 1.00 80.81 187 GLY A N 1
ATOM 1348 C CA . GLY A 1 187 ? -15.927 1.759 18.804 1.00 80.81 187 GLY A CA 1
ATOM 1349 C C . GLY A 1 187 ? -17.198 1.071 19.314 1.00 80.81 187 GLY A C 1
ATOM 1350 O O . GLY A 1 187 ? -17.085 0.086 20.039 1.00 80.81 187 GLY A O 1
ATOM 1351 N N . THR A 1 188 ? -18.387 1.539 18.925 1.00 85.38 188 THR A N 1
ATOM 1352 C CA . THR A 1 188 ? -19.698 0.990 19.327 1.00 85.38 188 THR A CA 1
ATOM 1353 C C . THR A 1 188 ? -20.442 0.312 18.170 1.00 85.38 188 THR A C 1
ATOM 1355 O O . THR A 1 188 ? -21.667 0.222 18.171 1.00 85.38 188 THR A O 1
ATOM 1358 N N . GLU A 1 189 ? -19.703 -0.150 17.164 1.00 85.38 189 GLU A N 1
ATOM 1359 C CA . GLU A 1 189 ? -20.238 -0.694 15.914 1.00 85.38 189 GLU A CA 1
ATOM 1360 C C . GLU A 1 189 ? -20.869 -2.082 16.106 1.00 85.38 189 GLU A C 1
ATOM 1362 O O . GLU A 1 189 ? -20.302 -2.964 16.756 1.00 85.38 189 GLU A O 1
ATOM 1367 N N . THR A 1 190 ? -22.035 -2.303 15.496 1.00 91.44 190 THR A N 1
ATOM 1368 C CA . THR A 1 190 ? -22.643 -3.636 15.409 1.00 91.44 190 THR A CA 1
ATOM 1369 C C . THR A 1 190 ? -21.957 -4.482 14.332 1.00 91.44 190 THR A C 1
ATOM 1371 O O . THR A 1 190 ? -21.257 -3.972 13.458 1.00 91.44 190 THR A O 1
ATOM 1374 N N . GLY A 1 191 ? -22.202 -5.798 14.321 1.00 90.00 191 GLY A N 1
ATOM 1375 C CA . GLY A 1 191 ? -21.693 -6.674 13.255 1.00 90.00 191 GLY A CA 1
ATOM 1376 C C . GLY A 1 191 ? -22.133 -6.244 11.846 1.00 90.00 191 GLY A C 1
ATOM 1377 O O . GLY A 1 191 ? -21.360 -6.354 10.894 1.00 90.00 191 GLY A O 1
ATOM 1378 N N . SER A 1 192 ? -23.346 -5.699 11.716 1.00 92.50 192 SER A N 1
ATOM 1379 C CA . SER A 1 192 ? -23.861 -5.160 10.453 1.00 92.50 192 SER A CA 1
ATOM 1380 C C . SER A 1 192 ? -23.112 -3.901 10.011 1.00 92.50 192 SER A C 1
ATOM 1382 O O . SER A 1 192 ? -22.825 -3.753 8.821 1.00 92.50 192 SER A O 1
ATOM 1384 N N . ASP A 1 193 ? -22.751 -3.026 10.954 1.00 90.31 193 ASP A N 1
ATOM 1385 C CA . ASP A 1 193 ? -21.977 -1.810 10.673 1.00 90.31 193 ASP A CA 1
ATOM 1386 C C . ASP A 1 193 ? -20.572 -2.167 10.186 1.00 90.31 193 ASP A C 1
ATOM 1388 O O . ASP A 1 193 ? -20.131 -1.681 9.143 1.00 90.31 193 ASP A O 1
ATOM 1392 N N . LEU A 1 194 ? -19.920 -3.118 10.865 1.00 90.38 194 LEU A N 1
ATOM 1393 C CA . LEU A 1 194 ? -18.612 -3.641 10.471 1.00 90.38 194 LEU A CA 1
ATOM 1394 C C . LEU A 1 194 ? -18.644 -4.235 9.056 1.00 90.38 194 LEU A C 1
ATOM 1396 O O . LEU A 1 194 ? -17.788 -3.913 8.234 1.00 90.38 194 LEU A O 1
ATOM 1400 N N . ALA A 1 195 ? -19.655 -5.052 8.739 1.00 91.75 195 ALA A N 1
ATOM 1401 C CA . ALA A 1 195 ? -19.813 -5.632 7.406 1.00 91.75 195 ALA A CA 1
ATOM 1402 C C . ALA A 1 195 ? -20.042 -4.559 6.325 1.00 91.75 195 ALA A C 1
ATOM 1404 O O . ALA A 1 195 ? -19.513 -4.664 5.215 1.00 91.75 195 ALA A O 1
ATOM 1405 N N . CYS A 1 196 ? -20.816 -3.518 6.644 1.00 91.44 196 CYS A N 1
ATOM 1406 C CA . CYS A 1 196 ? -21.060 -2.393 5.747 1.00 91.44 196 CYS A CA 1
ATOM 1407 C C . CYS A 1 196 ? -19.773 -1.604 5.472 1.00 91.44 196 CYS A C 1
ATOM 1409 O O . CYS A 1 196 ? -19.465 -1.337 4.309 1.00 91.44 196 CYS A O 1
ATOM 1411 N N . ARG A 1 197 ? -18.988 -1.303 6.515 1.00 90.25 197 ARG A N 1
ATOM 1412 C CA . ARG A 1 197 ? -17.683 -0.643 6.383 1.00 90.25 197 ARG A CA 1
ATOM 1413 C C . ARG A 1 197 ? -16.729 -1.473 5.536 1.00 90.25 197 ARG A C 1
ATOM 1415 O O . ARG A 1 197 ? -16.215 -0.967 4.545 1.00 90.25 197 ARG A O 1
ATOM 1422 N N . THR A 1 198 ? -16.558 -2.759 5.852 1.00 92.00 198 THR A N 1
ATOM 1423 C CA . THR A 1 198 ? -15.676 -3.651 5.084 1.00 92.00 198 THR A CA 1
ATOM 1424 C C . THR A 1 198 ? -16.052 -3.680 3.606 1.00 92.00 198 THR A C 1
ATOM 1426 O O . THR A 1 198 ? -15.167 -3.588 2.759 1.00 92.00 198 THR A O 1
ATOM 1429 N N . ARG A 1 199 ? -17.350 -3.748 3.275 1.00 94.38 199 ARG A N 1
ATOM 1430 C CA . ARG A 1 199 ? -17.804 -3.683 1.879 1.00 94.38 199 ARG A CA 1
ATOM 1431 C C . ARG A 1 199 ? -17.345 -2.391 1.197 1.00 94.38 199 ARG A C 1
ATOM 1433 O O . ARG A 1 199 ? -16.733 -2.468 0.137 1.00 94.38 199 ARG A O 1
ATOM 1440 N N . ARG A 1 200 ? -17.573 -1.229 1.818 1.00 92.75 200 ARG A N 1
ATOM 1441 C CA . ARG A 1 200 ? -17.172 0.074 1.251 1.00 92.75 200 ARG A CA 1
ATOM 1442 C C . ARG A 1 200 ? -15.657 0.204 1.100 1.00 92.75 200 ARG A C 1
ATOM 1444 O O . ARG A 1 200 ? -15.191 0.696 0.076 1.00 92.75 200 ARG A O 1
ATOM 1451 N N . THR A 1 201 ? -14.886 -0.244 2.092 1.00 92.38 201 THR A N 1
ATOM 1452 C CA . THR A 1 201 ? -13.417 -0.262 2.028 1.00 92.38 201 THR A CA 1
ATOM 1453 C C . THR A 1 201 ? -12.945 -1.097 0.836 1.00 92.38 201 THR A C 1
ATOM 1455 O O . THR A 1 201 ? -12.108 -0.640 0.060 1.00 92.38 201 THR A O 1
ATOM 1458 N N . LEU A 1 202 ? -13.519 -2.288 0.631 1.00 93.94 202 LEU A N 1
ATOM 1459 C CA . LEU A 1 202 ? -13.168 -3.159 -0.494 1.00 93.94 202 LEU A CA 1
ATOM 1460 C C . LEU A 1 202 ? -13.576 -2.572 -1.852 1.00 93.94 202 LEU A C 1
ATOM 1462 O O . LEU A 1 202 ? -12.800 -2.661 -2.799 1.00 93.94 202 LEU A O 1
ATOM 1466 N N . GLU A 1 203 ? -14.746 -1.939 -1.951 1.00 93.50 203 GLU A N 1
ATOM 1467 C CA . GLU A 1 203 ? -15.184 -1.230 -3.163 1.00 93.50 203 GLU A CA 1
ATOM 1468 C C . GLU A 1 203 ? -14.239 -0.065 -3.506 1.00 93.50 203 GLU A C 1
ATOM 1470 O O . GLU A 1 203 ? -13.816 0.081 -4.655 1.00 93.50 203 GLU A O 1
ATOM 1475 N N . SER A 1 204 ? -13.841 0.725 -2.502 1.00 92.25 204 SER A N 1
ATOM 1476 C 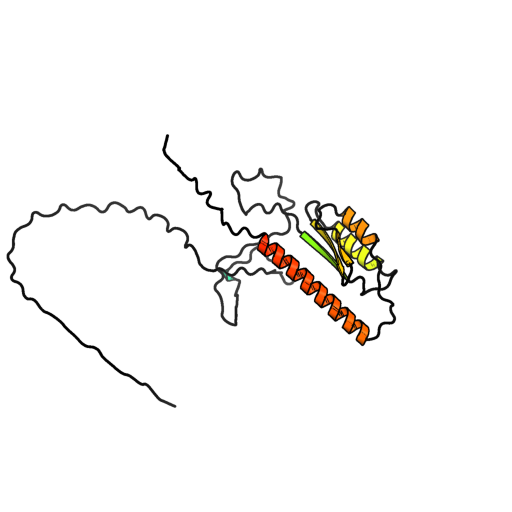CA . SER A 1 204 ? -12.882 1.827 -2.660 1.00 92.25 204 SER A CA 1
ATOM 1477 C C . SER A 1 204 ? -11.493 1.320 -3.065 1.00 92.25 204 SER A C 1
ATOM 1479 O O . SER A 1 204 ? -10.868 1.865 -3.978 1.00 92.25 204 SER A O 1
ATOM 1481 N N . LEU A 1 205 ? -11.024 0.229 -2.451 1.00 93.31 205 LEU A N 1
ATOM 1482 C CA . LEU A 1 205 ? -9.758 -0.411 -2.803 1.00 93.31 205 LEU A CA 1
ATOM 1483 C C . LEU A 1 205 ? -9.770 -0.946 -4.240 1.00 93.31 205 LEU A C 1
ATOM 1485 O O . LEU A 1 205 ? -8.811 -0.714 -4.975 1.00 93.31 205 LEU A O 1
ATOM 1489 N N . ALA A 1 206 ? -10.843 -1.626 -4.651 1.00 92.00 206 ALA A N 1
ATOM 1490 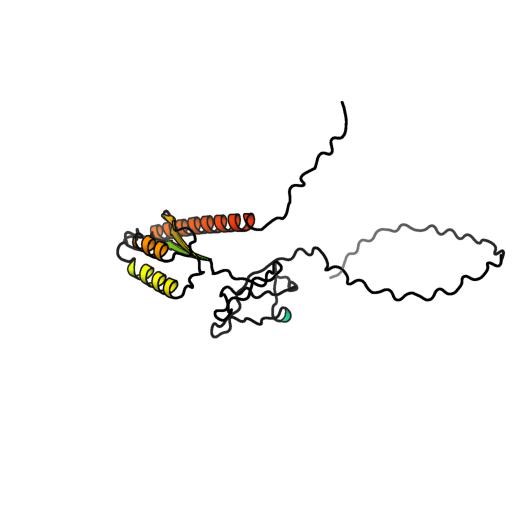C CA . ALA A 1 206 ? -10.990 -2.124 -6.016 1.00 92.00 206 ALA A CA 1
ATOM 1491 C C . ALA A 1 206 ? -10.927 -0.970 -7.029 1.00 92.00 206 ALA A C 1
ATOM 1493 O O . ALA A 1 206 ? -10.103 -0.997 -7.943 1.00 92.00 206 ALA A O 1
ATOM 1494 N N . GLY A 1 207 ? -11.696 0.101 -6.797 1.00 90.81 207 GLY A N 1
ATOM 1495 C CA . GLY A 1 207 ? -11.667 1.293 -7.647 1.00 90.81 207 GLY A CA 1
ATOM 1496 C C . GLY A 1 207 ? -10.289 1.965 -7.699 1.00 90.81 207 GLY A C 1
ATOM 1497 O O . GLY A 1 207 ? -9.833 2.381 -8.769 1.00 90.81 207 GLY A O 1
ATOM 1498 N N . TYR A 1 208 ? -9.580 2.028 -6.567 1.00 90.75 208 TYR A N 1
ATOM 1499 C CA . TYR A 1 208 ? -8.209 2.530 -6.531 1.00 90.75 208 TYR A CA 1
ATOM 1500 C C . TYR A 1 208 ? -7.279 1.676 -7.402 1.00 90.75 208 TYR A C 1
ATOM 1502 O O . TYR A 1 208 ? -6.572 2.223 -8.250 1.00 90.75 208 TYR A O 1
ATOM 1510 N N . LEU A 1 209 ? -7.296 0.351 -7.244 1.00 89.81 209 LEU A N 1
ATOM 1511 C CA . LEU A 1 209 ? -6.430 -0.558 -7.999 1.00 89.81 209 LEU A CA 1
ATOM 1512 C C . LEU A 1 209 ? -6.714 -0.518 -9.504 1.00 89.81 209 LEU A C 1
ATOM 1514 O O . LEU A 1 209 ? -5.769 -0.468 -10.295 1.00 89.81 209 LEU A O 1
ATOM 1518 N N . ASP A 1 210 ? -7.980 -0.457 -9.909 1.00 88.69 210 ASP A N 1
ATOM 1519 C CA . ASP A 1 210 ? -8.362 -0.322 -11.318 1.00 88.69 210 ASP A CA 1
ATOM 1520 C C . ASP A 1 210 ? -7.828 0.982 -11.924 1.00 88.69 210 ASP A C 1
ATOM 1522 O O . ASP A 1 210 ? -7.292 0.992 -13.037 1.00 88.69 210 ASP A O 1
ATOM 1526 N N . SER A 1 211 ? -7.884 2.085 -11.167 1.00 84.38 211 SER A N 1
ATOM 1527 C CA . SER A 1 211 ? -7.322 3.366 -11.608 1.00 84.38 211 SER A CA 1
ATOM 1528 C C . SER A 1 211 ? -5.800 3.303 -11.805 1.00 84.38 211 SER A C 1
ATOM 1530 O O . SER A 1 211 ? -5.278 3.866 -12.773 1.00 84.38 211 SER A O 1
ATOM 1532 N N . GLN A 1 212 ? -5.083 2.566 -10.945 1.00 82.62 212 GLN A N 1
ATOM 1533 C CA . GLN A 1 212 ? -3.635 2.377 -11.073 1.00 82.62 212 GLN A CA 1
ATOM 1534 C C . GLN A 1 212 ? -3.285 1.507 -12.284 1.00 82.62 212 GLN A C 1
ATOM 1536 O O . GLN A 1 212 ? -2.354 1.828 -13.024 1.00 82.62 212 GLN A O 1
ATOM 1541 N N . GLN A 1 213 ? -4.049 0.442 -12.537 1.00 76.75 213 GLN A N 1
ATOM 1542 C CA . GLN A 1 213 ? -3.852 -0.425 -13.702 1.00 76.75 213 GLN A CA 1
ATOM 1543 C C . GLN A 1 213 ? -4.129 0.310 -15.016 1.00 76.75 213 GLN A C 1
ATOM 1545 O O . GLN A 1 213 ? -3.355 0.201 -15.970 1.00 76.75 213 GLN A O 1
ATOM 1550 N N . ALA A 1 214 ? -5.191 1.116 -15.069 1.00 64.25 214 ALA A N 1
ATOM 1551 C CA . ALA A 1 214 ? -5.487 1.949 -16.230 1.00 64.25 214 ALA A CA 1
ATOM 1552 C C . ALA A 1 214 ? -4.354 2.951 -16.510 1.00 64.25 214 ALA A C 1
ATOM 1554 O O . ALA A 1 214 ? -3.989 3.177 -17.667 1.00 64.25 214 ALA A O 1
ATOM 1555 N N . PHE A 1 215 ? -3.765 3.524 -15.460 1.00 54.91 215 PHE A N 1
ATOM 1556 C CA . PHE A 1 215 ? -2.619 4.418 -15.581 1.00 54.91 215 PHE A CA 1
ATOM 1557 C C . PHE A 1 215 ? -1.350 3.691 -16.045 1.00 54.91 215 PHE A C 1
ATOM 1559 O O . PHE A 1 215 ? -0.655 4.188 -16.934 1.00 54.91 215 PHE A O 1
ATOM 1566 N N . ALA A 1 216 ? -1.079 2.494 -15.518 1.00 59.62 216 ALA A N 1
ATOM 1567 C CA . ALA A 1 216 ? 0.026 1.648 -15.964 1.00 59.62 216 ALA A CA 1
ATOM 1568 C C . ALA A 1 216 ? -0.107 1.294 -17.455 1.00 59.62 216 ALA A C 1
ATOM 1570 O O . ALA A 1 216 ? 0.833 1.499 -18.221 1.00 59.62 216 ALA A O 1
ATOM 1571 N N . LYS A 1 217 ? -1.305 0.890 -17.897 1.00 56.72 217 LYS A N 1
ATOM 1572 C CA . LYS A 1 217 ? -1.588 0.554 -19.301 1.00 56.72 217 LYS A CA 1
ATOM 1573 C C . LYS A 1 217 ? -1.414 1.745 -20.251 1.00 56.72 217 LYS A C 1
ATOM 1575 O O . LYS A 1 217 ? -0.983 1.559 -21.383 1.00 56.72 217 LYS A O 1
ATOM 1580 N N . ARG A 1 218 ? -1.722 2.969 -19.803 1.00 56.97 218 ARG A N 1
ATOM 1581 C CA . ARG A 1 218 ? -1.485 4.208 -20.574 1.00 56.97 218 ARG A CA 1
ATOM 1582 C C . ARG A 1 218 ? -0.009 4.613 -20.625 1.00 56.97 218 ARG A C 1
ATOM 1584 O O . ARG A 1 218 ? 0.384 5.300 -21.561 1.00 56.97 218 ARG A O 1
ATOM 1591 N N . ARG A 1 219 ? 0.789 4.230 -19.623 1.00 48.94 219 ARG A N 1
ATOM 1592 C CA . ARG A 1 219 ? 2.236 4.500 -19.564 1.00 48.94 219 ARG A CA 1
ATOM 1593 C C . ARG A 1 219 ? 3.080 3.489 -20.337 1.00 48.94 219 ARG A C 1
ATOM 1595 O O . ARG A 1 219 ? 4.219 3.813 -20.661 1.00 48.94 219 ARG A O 1
ATOM 1602 N N . SER A 1 220 ? 2.555 2.306 -20.649 1.00 38.38 220 SER A N 1
ATOM 1603 C CA . SER A 1 220 ? 3.206 1.381 -21.580 1.00 38.38 220 SER A CA 1
ATOM 1604 C C . SER A 1 220 ? 3.309 2.041 -22.964 1.00 38.38 220 SER A C 1
ATOM 1606 O O . SER A 1 220 ? 2.275 2.399 -23.536 1.00 38.38 220 SER A O 1
ATOM 1608 N N . PRO A 1 221 ? 4.519 2.233 -23.522 1.00 43.03 221 PRO A N 1
ATOM 1609 C CA . PRO A 1 221 ? 4.685 2.880 -24.812 1.00 43.03 221 PRO A CA 1
ATOM 1610 C C . PRO A 1 221 ? 4.188 1.937 -25.910 1.00 43.03 221 PRO A C 1
ATOM 1612 O O . PRO A 1 221 ? 4.920 1.101 -26.428 1.00 43.03 221 PRO A O 1
ATOM 1615 N N . SER A 1 222 ? 2.923 2.084 -26.294 1.00 43.44 222 SER A N 1
ATOM 1616 C CA . SER A 1 222 ? 2.482 1.689 -27.626 1.00 43.44 222 SER A CA 1
ATOM 1617 C C . SER A 1 222 ? 3.158 2.643 -28.605 1.00 43.44 222 SER A C 1
ATOM 1619 O O . SER A 1 222 ? 2.652 3.737 -28.861 1.00 43.44 222 SER A O 1
ATOM 1621 N N . CYS A 1 223 ? 4.330 2.263 -29.115 1.00 44.50 223 CYS A N 1
ATOM 1622 C CA . CYS A 1 223 ? 4.964 2.947 -30.232 1.00 44.50 223 CYS A CA 1
ATOM 1623 C C . CYS A 1 223 ? 3.981 3.010 -31.407 1.00 44.50 223 CYS A C 1
ATOM 1625 O O . CYS A 1 223 ? 3.829 2.066 -32.173 1.00 44.50 223 CYS A O 1
ATOM 1627 N N . SER A 1 224 ? 3.333 4.157 -31.555 1.00 44.44 224 SER A N 1
ATOM 1628 C CA . SER A 1 224 ? 2.754 4.605 -32.811 1.00 44.44 224 SER A CA 1
ATOM 1629 C C . SER A 1 224 ? 3.228 6.037 -32.990 1.00 44.44 224 SER A C 1
ATOM 1631 O O . SER A 1 224 ? 2.645 6.989 -32.479 1.00 44.44 224 SER A O 1
ATOM 1633 N N 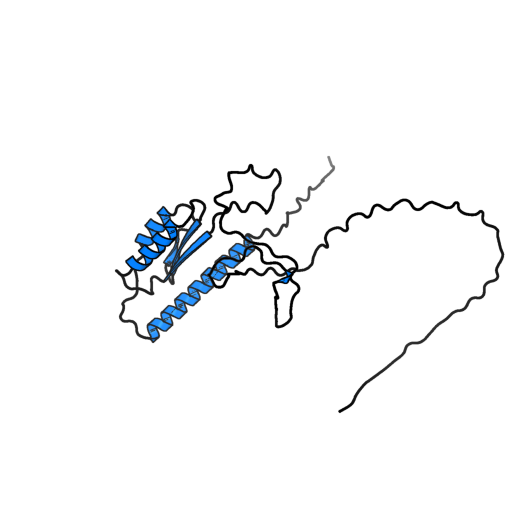. SER A 1 225 ? 4.387 6.180 -33.631 1.00 37.00 225 SER A N 1
ATOM 1634 C CA . SER A 1 225 ? 4.822 7.478 -34.130 1.00 37.00 225 SER A CA 1
ATOM 1635 C C . SER A 1 225 ? 3.745 7.996 -35.089 1.00 37.00 225 SER A C 1
ATOM 1637 O O . SER A 1 225 ? 3.350 7.251 -35.991 1.00 37.00 225 SER A O 1
ATOM 1639 N N . PRO A 1 226 ? 3.284 9.250 -34.962 1.00 39.47 226 PRO A N 1
ATOM 1640 C CA . PRO A 1 226 ? 2.537 9.864 -36.038 1.00 39.47 226 PRO A CA 1
ATOM 1641 C C . PRO A 1 226 ? 3.508 10.038 -37.207 1.00 39.47 226 PRO A C 1
ATOM 1643 O O . PRO A 1 226 ? 4.526 10.723 -37.092 1.00 39.47 226 PRO A O 1
ATOM 1646 N N . GLN A 1 227 ? 3.223 9.366 -38.322 1.00 47.34 227 GLN A N 1
ATOM 1647 C CA . GLN A 1 227 ? 3.857 9.652 -39.603 1.00 47.34 227 GLN A CA 1
ATOM 1648 C C . GLN A 1 227 ? 3.593 11.128 -39.917 1.00 47.34 227 GLN A C 1
ATOM 1650 O O . GLN A 1 227 ? 2.498 11.499 -40.331 1.00 47.34 227 GLN A O 1
ATOM 1655 N N . VAL A 1 228 ? 4.593 11.982 -39.695 1.00 45.28 228 VAL A N 1
ATOM 1656 C CA . VAL A 1 228 ? 4.618 13.325 -40.272 1.00 45.28 228 VAL A CA 1
ATOM 1657 C C . VAL A 1 228 ? 4.753 13.128 -41.777 1.00 45.28 228 VAL A C 1
ATOM 1659 O O . VAL A 1 228 ? 5.849 12.935 -42.305 1.00 45.28 228 VAL A O 1
ATOM 1662 N N . SER A 1 229 ? 3.617 13.126 -42.473 1.00 45.97 229 SER A N 1
ATOM 1663 C CA . SER A 1 229 ? 3.570 13.199 -43.925 1.00 45.97 229 SER A CA 1
ATOM 1664 C C . SER A 1 229 ? 4.140 14.554 -44.336 1.00 45.97 229 SER A C 1
ATOM 1666 O O . SER A 1 229 ? 3.450 15.573 -44.313 1.00 45.97 229 SER A O 1
ATOM 1668 N N . ARG A 1 230 ? 5.429 14.585 -44.688 1.00 49.00 230 ARG A N 1
ATOM 1669 C CA . ARG A 1 230 ? 6.004 15.701 -45.440 1.00 49.00 230 ARG A CA 1
ATOM 1670 C C . ARG A 1 230 ? 5.278 15.770 -46.782 1.00 49.00 230 ARG A C 1
ATOM 1672 O O . ARG A 1 230 ? 5.606 15.022 -47.701 1.00 49.00 230 ARG A O 1
ATOM 1679 N N . GLY A 1 231 ? 4.292 16.660 -46.866 1.00 40.56 231 GLY A N 1
ATOM 1680 C CA . GLY A 1 231 ? 3.711 17.109 -48.121 1.00 40.56 231 GLY A CA 1
ATOM 1681 C C . GLY A 1 231 ? 4.807 17.760 -48.952 1.00 40.56 231 GLY A C 1
ATOM 1682 O O . GLY A 1 231 ? 5.264 18.862 -48.657 1.00 40.56 231 GLY A O 1
ATOM 1683 N N . ARG A 1 232 ? 5.285 17.025 -49.954 1.00 53.91 232 ARG A N 1
ATOM 1684 C CA . ARG A 1 232 ? 5.999 17.588 -51.094 1.00 53.91 232 ARG A CA 1
ATOM 1685 C C . ARG A 1 232 ? 4.930 18.209 -51.986 1.00 53.91 232 ARG A C 1
ATOM 1687 O O . ARG A 1 232 ? 4.401 17.515 -52.843 1.00 53.91 232 ARG A O 1
ATOM 1694 N N . ASP A 1 233 ? 4.641 19.488 -51.786 1.00 47.22 233 ASP A N 1
ATOM 1695 C CA . ASP A 1 233 ? 4.014 20.281 -52.838 1.00 47.22 233 ASP A CA 1
ATOM 1696 C C . ASP A 1 233 ? 5.106 21.011 -53.605 1.00 47.22 233 ASP A C 1
ATOM 1698 O O . ASP A 1 233 ? 5.710 21.992 -53.170 1.00 47.22 233 ASP A O 1
ATOM 1702 N N . ALA A 1 234 ? 5.398 20.426 -54.760 1.00 50.88 234 ALA A N 1
ATOM 1703 C CA . ALA A 1 234 ? 6.088 21.075 -55.843 1.00 50.88 234 ALA A CA 1
ATOM 1704 C C . ALA A 1 234 ? 5.111 22.008 -56.579 1.00 50.88 234 ALA A C 1
ATOM 1706 O O . ALA A 1 234 ? 3.973 21.635 -56.842 1.00 50.88 234 ALA A O 1
ATOM 1707 N N . MET A 1 235 ? 5.648 23.140 -57.043 1.00 47.47 235 MET A N 1
ATOM 1708 C CA . MET A 1 235 ? 5.317 23.745 -58.340 1.00 47.47 235 MET A CA 1
ATOM 1709 C C . MET A 1 235 ? 3.954 24.454 -58.487 1.00 47.47 235 MET A C 1
ATOM 1711 O O . MET A 1 235 ? 2.949 23.819 -58.786 1.00 47.47 235 MET A O 1
ATOM 1715 N N . ARG A 1 236 ? 3.968 25.800 -58.480 1.00 49.03 236 ARG A N 1
ATOM 1716 C CA . ARG A 1 236 ? 3.522 26.684 -59.595 1.00 49.03 236 ARG A CA 1
ATOM 1717 C C . ARG A 1 236 ? 3.179 28.105 -59.115 1.00 49.03 236 ARG A C 1
ATOM 1719 O O . ARG A 1 236 ? 2.065 28.338 -58.657 1.00 49.03 236 ARG A O 1
ATOM 1726 N N . ARG A 1 237 ? 4.084 29.047 -59.382 1.00 50.72 237 ARG A N 1
ATOM 1727 C CA . ARG A 1 237 ? 3.949 30.257 -60.227 1.00 50.72 237 ARG A CA 1
ATOM 1728 C C . ARG A 1 237 ? 4.891 31.344 -59.735 1.00 50.72 237 ARG A C 1
ATOM 1730 O O . ARG A 1 237 ? 4.973 31.529 -58.506 1.00 50.72 237 ARG A O 1
#

Foldseek 3Di:
DDDDDDDDDDDDDDDDDDDDDDDDDDDPDDDDDDDDPPPPDPPDPDPDDPDDDDDDFDADPVGHTDQPDDQVNDWDDDPNHTDRDDDDDRDDLDDDPPPDDDPPPPDDDPPDPVAHAEDEDEEALQPDAFPPLVVVLVVVVVVVVPGDLRHWYWYQYDDPGGTQGPTDSPVVSVSVSSVVRGHDHPVPDDPVRVVVSVVSRVVSVVVVVVVVVVVVVVPPDPPDDPPPPPPPDDDDD